Protein AF-A0A1I4DUJ6-F1 (afdb_monomer_lite)

Structure (mmCIF, N/CA/C/O backbone):
data_AF-A0A1I4DUJ6-F1
#
_entry.id   AF-A0A1I4DUJ6-F1
#
loop_
_atom_site.group_PDB
_atom_site.id
_atom_site.type_symbol
_atom_site.label_atom_id
_atom_site.label_alt_id
_atom_site.label_comp_id
_atom_site.label_asym_id
_atom_site.label_entity_id
_atom_site.label_seq_id
_atom_site.pdbx_PDB_ins_code
_atom_site.Cartn_x
_atom_site.Cartn_y
_atom_site.Cartn_z
_atom_site.occupancy
_atom_site.B_iso_or_equiv
_atom_site.auth_seq_id
_atom_site.auth_comp_id
_atom_site.auth_asym_id
_atom_site.auth_atom_id
_atom_site.pdbx_PDB_model_num
ATOM 1 N N . MET A 1 1 ? 20.751 -11.501 -33.348 1.00 43.59 1 MET A N 1
ATOM 2 C CA . MET A 1 1 ? 20.207 -11.364 -31.981 1.00 43.59 1 MET A CA 1
ATOM 3 C C . MET A 1 1 ? 19.336 -10.121 -32.000 1.00 43.59 1 MET A C 1
ATOM 5 O O . MET A 1 1 ? 19.887 -9.057 -32.241 1.00 43.59 1 MET A O 1
ATOM 9 N N . TYR A 1 2 ? 18.011 -10.239 -31.899 1.00 44.09 2 TYR A N 1
ATOM 10 C CA . TYR A 1 2 ? 17.110 -9.085 -32.004 1.00 44.09 2 TYR A CA 1
ATOM 11 C C . TYR A 1 2 ? 16.578 -8.750 -30.616 1.00 44.09 2 TYR A C 1
ATOM 13 O O . TYR A 1 2 ? 15.790 -9.511 -30.061 1.00 44.09 2 TYR A O 1
ATOM 21 N N . LEU A 1 3 ? 17.024 -7.629 -30.048 1.00 46.59 3 LEU A N 1
ATOM 22 C CA . LEU A 1 3 ? 16.269 -7.005 -28.973 1.00 46.59 3 LEU A CA 1
ATOM 23 C C . LEU A 1 3 ? 15.172 -6.185 -29.646 1.00 46.59 3 LEU A C 1
ATOM 25 O O . LEU A 1 3 ? 15.436 -5.121 -30.202 1.00 46.59 3 LEU A O 1
ATOM 29 N N . ASP A 1 4 ? 13.964 -6.728 -29.662 1.00 53.06 4 ASP A N 1
ATOM 30 C CA . ASP A 1 4 ? 12.821 -6.039 -30.237 1.00 53.06 4 ASP A CA 1
ATOM 31 C C . ASP A 1 4 ? 12.114 -5.228 -29.152 1.00 53.06 4 ASP A C 1
ATOM 33 O O . ASP A 1 4 ? 11.418 -5.788 -28.306 1.00 53.06 4 ASP A O 1
ATOM 37 N N . LEU A 1 5 ? 12.352 -3.914 -29.151 1.00 55.41 5 LEU A N 1
ATOM 38 C CA . LEU A 1 5 ? 11.644 -2.966 -28.292 1.00 55.41 5 LEU A CA 1
ATOM 39 C C . LEU A 1 5 ? 10.369 -2.511 -28.992 1.00 55.41 5 LEU A C 1
ATOM 41 O O . LEU A 1 5 ? 10.352 -1.457 -29.623 1.00 55.41 5 LEU A O 1
ATOM 45 N N . GLN A 1 6 ? 9.306 -3.302 -28.881 1.00 59.25 6 GLN A N 1
ATOM 46 C CA . GLN A 1 6 ? 8.008 -2.918 -29.428 1.00 59.25 6 GLN A CA 1
ATOM 47 C C . GLN A 1 6 ? 7.204 -2.144 -28.384 1.00 59.25 6 GLN A C 1
ATOM 49 O O . GLN A 1 6 ? 6.865 -2.723 -27.342 1.00 59.25 6 GLN A O 1
ATOM 54 N N . PRO A 1 7 ? 6.870 -0.864 -28.630 1.00 57.91 7 PRO A N 1
ATOM 55 C CA . PRO A 1 7 ? 5.758 -0.247 -27.937 1.00 57.91 7 PRO A CA 1
ATOM 56 C C . PRO A 1 7 ? 4.481 -0.951 -28.406 1.00 57.91 7 PRO A C 1
ATOM 58 O O . PRO A 1 7 ? 4.108 -0.873 -29.575 1.00 57.91 7 PRO A O 1
ATOM 61 N N . PHE A 1 8 ? 3.821 -1.662 -27.500 1.00 62.94 8 PHE A N 1
ATOM 62 C CA . PHE A 1 8 ? 2.489 -2.199 -27.735 1.00 62.94 8 PHE A CA 1
ATOM 63 C C . PHE A 1 8 ? 1.508 -1.466 -26.834 1.00 62.94 8 PHE A C 1
ATOM 65 O O . PHE A 1 8 ? 1.620 -1.487 -25.606 1.00 62.94 8 PHE A O 1
ATOM 72 N N . GLU A 1 9 ? 0.554 -0.796 -27.463 1.00 70.56 9 GLU A N 1
ATOM 73 C CA . GLU A 1 9 ? -0.517 -0.097 -26.779 1.00 70.56 9 GLU A CA 1
ATOM 74 C C . GLU A 1 9 ? -1.801 -0.913 -26.916 1.00 70.56 9 GLU A C 1
ATOM 76 O O . GLU A 1 9 ? -2.287 -1.147 -28.021 1.00 70.56 9 GLU A O 1
ATOM 81 N N . ASP A 1 10 ? -2.358 -1.338 -25.784 1.00 70.88 10 ASP A N 1
ATOM 82 C CA . ASP A 1 10 ? -3.711 -1.888 -25.732 1.00 70.88 10 ASP A CA 1
ATOM 83 C C . ASP A 1 10 ? -4.648 -0.936 -24.980 1.00 70.88 10 ASP A C 1
ATOM 85 O O . ASP A 1 10 ? -4.268 0.164 -24.570 1.00 70.88 10 ASP A O 1
ATOM 89 N N . GLN A 1 11 ? -5.911 -1.324 -24.812 1.00 70.56 11 GLN A N 1
ATOM 90 C CA . GLN A 1 11 ? -6.899 -0.495 -24.113 1.00 70.56 11 GLN A CA 1
ATOM 91 C C . GLN A 1 11 ? -6.562 -0.268 -22.626 1.00 70.56 11 GLN A C 1
ATOM 93 O O . GLN A 1 11 ? -7.109 0.643 -22.012 1.00 70.56 11 GLN A O 1
ATOM 98 N N . THR A 1 12 ? -5.659 -1.062 -22.046 1.00 78.88 12 THR A N 1
ATOM 99 C CA . THR A 1 12 ? -5.425 -1.161 -20.598 1.00 78.88 12 THR A CA 1
ATOM 100 C C . THR A 1 12 ? -4.032 -0.701 -20.155 1.00 78.88 12 THR A C 1
ATOM 102 O O . THR A 1 12 ? -3.875 -0.231 -19.026 1.00 78.88 12 THR A O 1
ATOM 105 N N . ALA A 1 13 ? -3.021 -0.780 -21.022 1.00 85.06 13 ALA A N 1
ATOM 106 C CA . ALA A 1 13 ? -1.638 -0.473 -20.680 1.00 85.06 13 ALA A CA 1
ATOM 107 C C . ALA A 1 13 ? -0.791 -0.054 -21.891 1.00 85.06 13 ALA A C 1
ATOM 109 O O . ALA A 1 13 ? -1.064 -0.420 -23.036 1.00 85.06 13 ALA A O 1
ATOM 110 N N . TYR A 1 14 ? 0.295 0.663 -21.604 1.00 84.88 14 TYR A N 1
ATOM 111 C CA . TYR A 1 14 ? 1.450 0.787 -22.489 1.00 84.88 14 TYR A CA 1
ATOM 112 C C . TYR A 1 14 ? 2.452 -0.309 -22.132 1.00 84.88 14 TYR A C 1
ATOM 114 O O . TYR A 1 14 ? 2.793 -0.478 -20.957 1.00 84.88 14 TYR A O 1
ATOM 122 N N . ARG A 1 15 ? 2.932 -1.055 -23.126 1.00 85.75 15 ARG A N 1
ATOM 123 C CA . ARG A 1 15 ? 3.910 -2.129 -22.932 1.00 85.75 15 ARG A CA 1
ATOM 124 C C . ARG A 1 15 ? 5.164 -1.851 -23.743 1.00 85.75 15 ARG A C 1
ATOM 126 O O . ARG A 1 15 ? 5.069 -1.536 -24.923 1.00 85.75 15 ARG A O 1
ATOM 133 N N . PHE A 1 16 ? 6.324 -2.025 -23.122 1.00 83.38 16 PHE A N 1
ATOM 134 C CA . PHE A 1 16 ? 7.624 -1.995 -23.787 1.00 83.38 16 PHE A CA 1
ATOM 135 C C . PHE A 1 16 ? 8.316 -3.324 -23.529 1.00 83.38 16 PHE A C 1
ATOM 137 O O . PHE A 1 16 ? 8.564 -3.671 -22.378 1.00 83.38 16 PHE A O 1
ATOM 144 N N . THR A 1 17 ? 8.607 -4.089 -24.574 1.00 82.06 17 THR A N 1
ATOM 145 C CA . THR A 1 17 ? 9.173 -5.438 -24.415 1.00 82.06 17 THR A CA 1
ATOM 146 C C . THR A 1 17 ? 10.669 -5.409 -24.661 1.00 82.06 17 THR A C 1
ATOM 148 O O . THR A 1 17 ? 11.085 -4.914 -25.690 1.00 82.06 17 THR A O 1
ATOM 151 N N . ALA A 1 18 ? 11.490 -5.937 -23.757 1.00 76.88 18 ALA A N 1
ATOM 152 C CA . ALA A 1 18 ? 12.888 -6.254 -24.053 1.00 76.88 18 ALA A CA 1
ATOM 153 C C . ALA A 1 18 ? 13.024 -7.764 -24.289 1.00 76.88 18 ALA A C 1
ATOM 155 O O . ALA A 1 18 ? 12.255 -8.545 -23.729 1.00 76.88 18 ALA A O 1
ATOM 156 N N . SER A 1 19 ? 14.005 -8.181 -25.090 1.00 78.56 19 SER A N 1
ATOM 157 C CA . SER A 1 19 ? 14.308 -9.597 -25.351 1.00 78.56 19 SER A CA 1
ATOM 158 C C . SER A 1 19 ? 15.770 -9.874 -25.054 1.00 78.56 19 SER A C 1
ATOM 160 O O . SER A 1 19 ? 16.635 -9.264 -25.674 1.00 78.56 19 SER A O 1
ATOM 162 N N . ARG A 1 20 ? 16.059 -10.785 -24.123 1.00 75.12 20 ARG A N 1
ATOM 163 C CA . ARG A 1 20 ? 17.427 -11.112 -23.731 1.00 75.12 20 ARG A CA 1
ATOM 164 C C . ARG A 1 20 ? 18.216 -11.550 -24.950 1.00 75.12 20 ARG A C 1
ATOM 166 O O . ARG A 1 20 ? 17.764 -12.445 -25.668 1.00 75.12 20 ARG A O 1
ATOM 173 N N . PRO A 1 21 ? 19.421 -10.997 -25.140 1.00 67.94 21 PRO A N 1
ATOM 174 C CA . PRO A 1 21 ? 20.272 -11.431 -26.221 1.00 67.94 21 PRO A CA 1
ATOM 175 C C . PRO A 1 21 ? 20.509 -12.950 -26.147 1.00 67.94 21 PRO A C 1
ATOM 177 O O . PRO A 1 21 ? 20.289 -13.662 -27.120 1.00 67.94 21 PRO A O 1
ATOM 180 N N . ARG A 1 22 ? 20.962 -13.459 -24.996 1.00 69.62 22 ARG A N 1
ATOM 181 C CA . ARG A 1 22 ? 21.578 -14.790 -24.887 1.00 69.62 22 ARG A CA 1
ATOM 182 C C . ARG A 1 22 ? 20.617 -15.967 -25.075 1.00 69.62 22 ARG A C 1
ATOM 184 O O . ARG A 1 22 ? 21.015 -16.979 -25.644 1.00 69.62 22 ARG A O 1
ATOM 191 N N . ASP A 1 23 ? 19.395 -15.856 -24.562 1.00 74.31 23 ASP A N 1
ATOM 192 C CA . ASP A 1 23 ? 18.411 -16.948 -24.510 1.00 74.31 23 ASP A CA 1
ATOM 193 C C . ASP A 1 23 ? 17.066 -16.594 -25.173 1.00 74.31 23 ASP A C 1
ATOM 195 O O . ASP A 1 23 ? 16.167 -17.432 -25.226 1.00 74.31 23 ASP A O 1
ATOM 199 N N . GLY A 1 24 ? 16.913 -15.368 -25.687 1.00 73.25 24 GLY A N 1
ATOM 200 C CA . GLY A 1 24 ? 15.677 -14.891 -26.309 1.00 73.25 24 GLY A CA 1
ATOM 201 C C . GLY A 1 24 ? 14.529 -14.642 -25.327 1.00 73.25 24 GLY A C 1
ATOM 202 O O . GLY A 1 24 ? 13.415 -14.352 -25.763 1.00 73.25 24 GLY A O 1
ATOM 203 N N . ARG A 1 25 ? 14.753 -14.743 -24.009 1.00 79.94 25 ARG A N 1
ATOM 204 C CA . ARG A 1 25 ? 13.702 -14.529 -23.009 1.00 79.94 25 ARG A CA 1
ATOM 205 C C . ARG A 1 25 ? 13.223 -13.083 -23.031 1.00 79.94 25 ARG A C 1
ATOM 207 O O . ARG A 1 25 ? 14.012 -12.158 -22.878 1.00 79.94 25 ARG A O 1
ATOM 214 N N . THR A 1 26 ? 11.916 -12.883 -23.125 1.00 79.94 26 THR A N 1
ATOM 215 C CA . THR A 1 26 ? 11.323 -11.545 -23.178 1.00 79.94 26 THR A CA 1
ATOM 216 C C . THR A 1 26 ? 10.791 -11.087 -21.824 1.00 79.94 26 THR A C 1
ATOM 218 O O . THR A 1 26 ? 10.248 -11.893 -21.066 1.00 79.94 26 THR A O 1
ATOM 221 N N . GLY A 1 27 ? 10.894 -9.791 -21.531 1.00 78.06 27 GLY A N 1
ATOM 222 C CA . GLY A 1 27 ? 10.320 -9.170 -20.336 1.00 78.06 27 GLY A CA 1
ATOM 223 C C . GLY A 1 27 ? 9.680 -7.821 -20.659 1.00 78.06 27 GLY A C 1
ATOM 224 O O . GLY A 1 27 ? 10.346 -6.979 -21.266 1.00 78.06 27 GLY A O 1
ATOM 225 N N . PRO A 1 28 ? 8.409 -7.600 -20.282 1.00 84.38 28 PRO A N 1
ATOM 226 C CA . PRO A 1 28 ? 7.743 -6.330 -20.516 1.00 84.38 28 PRO A CA 1
ATOM 227 C C . PRO A 1 28 ? 7.937 -5.359 -19.345 1.00 84.38 28 PRO A C 1
ATOM 229 O O . PRO A 1 28 ? 7.808 -5.745 -18.187 1.00 84.38 28 PRO A O 1
ATOM 232 N N . LEU A 1 29 ? 8.128 -4.079 -19.656 1.00 86.81 29 LEU A N 1
ATOM 233 C CA . LEU A 1 29 ? 7.716 -2.971 -18.801 1.00 86.81 29 LEU A CA 1
ATOM 234 C C . LEU A 1 29 ? 6.252 -2.662 -19.119 1.00 86.81 29 LEU A C 1
ATOM 236 O O . LEU A 1 29 ? 5.919 -2.366 -20.268 1.00 86.81 29 LEU A O 1
ATOM 240 N N . VAL A 1 30 ? 5.389 -2.721 -18.108 1.00 88.25 30 VAL A N 1
ATOM 241 C CA . VAL A 1 30 ? 3.951 -2.460 -18.238 1.00 88.25 30 VAL A CA 1
ATOM 242 C C . VAL A 1 30 ? 3.610 -1.195 -17.464 1.00 88.25 30 VAL A C 1
ATOM 244 O O . VAL A 1 30 ? 3.835 -1.128 -16.260 1.00 88.25 30 VAL A O 1
ATOM 247 N N . ILE A 1 31 ? 3.044 -0.201 -18.145 1.00 87.12 31 ILE A N 1
ATOM 248 C CA . ILE A 1 31 ? 2.555 1.046 -17.549 1.00 87.12 31 ILE A CA 1
ATOM 249 C C . ILE A 1 31 ? 1.038 1.080 -17.715 1.00 87.12 31 ILE A C 1
ATOM 251 O O . ILE A 1 31 ? 0.529 1.150 -18.832 1.00 87.12 31 ILE A O 1
ATOM 255 N N . LEU A 1 32 ? 0.308 1.004 -16.605 1.00 87.31 32 LEU A N 1
ATOM 256 C CA . LEU A 1 32 ? -1.152 0.896 -16.610 1.00 87.31 32 LEU A CA 1
ATOM 257 C C . LEU A 1 32 ? -1.808 2.248 -16.916 1.00 87.31 32 LEU A C 1
ATOM 259 O O . LEU A 1 32 ? -1.535 3.241 -16.242 1.00 87.31 32 LEU A O 1
ATOM 263 N N . LYS A 1 33 ? -2.718 2.272 -17.897 1.00 85.31 33 LYS A N 1
ATOM 264 C CA . LYS A 1 33 ? -3.444 3.489 -18.306 1.00 85.31 33 LYS A CA 1
ATOM 265 C C . LYS A 1 33 ? -4.394 3.999 -17.226 1.00 85.31 33 LYS A C 1
ATOM 267 O O . LYS A 1 33 ? -4.577 5.203 -17.086 1.00 85.31 33 LYS A O 1
ATOM 272 N N . SER A 1 34 ? -4.964 3.091 -16.433 1.00 83.81 34 SER A N 1
ATOM 273 C CA . SER A 1 34 ? -5.874 3.425 -15.328 1.00 83.81 34 SER A CA 1
ATOM 274 C C . SER A 1 34 ? -5.247 4.361 -14.293 1.00 83.81 34 SER A C 1
ATOM 276 O O . SER A 1 34 ? -5.962 5.129 -13.658 1.00 83.81 34 SER A O 1
ATOM 278 N N . LEU A 1 35 ? -3.921 4.335 -14.156 1.00 86.44 35 LEU A N 1
ATOM 279 C CA . LEU A 1 35 ? -3.186 5.143 -13.190 1.00 86.44 35 LEU A CA 1
ATOM 280 C C . LEU A 1 35 ? -2.757 6.514 -13.736 1.00 86.44 35 LEU A C 1
ATOM 282 O O . LEU A 1 35 ? -2.262 7.337 -12.969 1.00 86.44 35 LEU A O 1
ATOM 286 N N . GLU A 1 36 ? -2.939 6.804 -15.031 1.00 81.38 36 GLU A N 1
ATOM 287 C CA . GLU A 1 36 ? -2.557 8.111 -15.598 1.00 81.38 36 GLU A CA 1
ATOM 288 C C . GLU A 1 36 ? -3.395 9.266 -15.034 1.00 81.38 36 GLU A C 1
ATOM 290 O O . GLU A 1 36 ? -2.907 10.395 -14.962 1.00 81.38 36 GLU A O 1
ATOM 295 N N . ASN A 1 37 ? -4.619 8.969 -14.591 1.00 82.00 37 ASN A N 1
ATOM 296 C CA . ASN A 1 37 ? -5.522 9.928 -13.955 1.00 82.00 37 ASN A CA 1
ATOM 297 C C . ASN A 1 37 ? -5.297 10.057 -12.441 1.00 82.00 37 ASN A C 1
ATOM 299 O O . ASN A 1 37 ? -5.943 10.888 -11.808 1.00 82.00 37 ASN A O 1
ATOM 303 N N . SER A 1 38 ? -4.407 9.250 -11.854 1.00 87.69 38 SER A N 1
ATOM 304 C CA . SER A 1 38 ? -4.067 9.364 -10.437 1.00 87.69 38 SER A CA 1
ATOM 305 C C . SER A 1 38 ? -3.374 10.701 -10.185 1.00 87.69 38 SER A C 1
ATOM 307 O O . SER A 1 38 ? -2.371 11.017 -10.832 1.00 87.69 38 SER A O 1
ATOM 309 N N . GLU A 1 39 ? -3.871 11.479 -9.224 1.00 87.06 39 GLU A N 1
ATOM 310 C CA . GLU A 1 39 ? -3.252 12.754 -8.839 1.00 87.06 39 GLU A CA 1
ATOM 311 C C . GLU A 1 39 ? -1.829 12.550 -8.302 1.00 87.06 39 GLU A C 1
ATOM 313 O O . GLU A 1 39 ? -0.942 13.367 -8.551 1.00 87.06 39 GLU A O 1
ATOM 318 N N . VAL A 1 40 ? -1.602 11.427 -7.610 1.00 88.69 40 VAL A N 1
ATOM 319 C CA . VAL A 1 40 ? -0.316 11.084 -6.991 1.00 88.69 40 VAL A CA 1
ATOM 320 C C . VAL A 1 40 ? 0.631 10.460 -8.014 1.00 88.69 40 VAL A C 1
ATOM 322 O O . VAL A 1 40 ? 1.776 10.887 -8.147 1.00 88.69 40 VAL A O 1
ATOM 325 N N . PHE A 1 41 ? 0.176 9.446 -8.756 1.00 92.75 41 PHE A N 1
ATOM 326 C CA . PHE A 1 41 ? 1.069 8.629 -9.588 1.00 92.75 41 PHE A CA 1
ATOM 327 C C . PHE A 1 41 ? 1.104 9.040 -11.060 1.00 92.75 41 PHE A C 1
ATOM 329 O O . PHE A 1 41 ? 2.118 8.828 -11.731 1.00 92.75 41 PHE A O 1
ATOM 336 N N . GLY A 1 42 ? 0.041 9.662 -11.571 1.00 90.50 42 GLY A N 1
ATOM 337 C CA . GLY A 1 42 ? -0.122 9.996 -12.985 1.00 90.50 42 GLY A CA 1
ATOM 338 C C . GLY A 1 42 ? 1.019 10.833 -13.576 1.00 90.50 42 GLY A C 1
ATOM 339 O O . GLY A 1 42 ? 1.520 10.492 -14.652 1.00 90.50 42 GLY A O 1
ATOM 340 N N . PRO A 1 43 ? 1.503 11.904 -12.912 1.00 91.75 43 PRO A N 1
ATOM 341 C CA . PRO A 1 43 ? 2.648 12.676 -13.401 1.00 91.75 43 PRO A CA 1
ATOM 342 C C . PRO A 1 43 ? 3.935 11.844 -13.515 1.00 91.75 43 PRO A C 1
ATOM 344 O O . PRO A 1 43 ? 4.679 11.974 -14.489 1.00 91.75 43 PRO A O 1
ATOM 347 N N . HIS A 1 44 ? 4.189 10.959 -12.547 1.00 91.75 44 HIS A N 1
ATOM 348 C CA . HIS A 1 44 ? 5.381 10.111 -12.526 1.00 91.75 44 HIS A CA 1
ATOM 349 C C . HIS A 1 44 ? 5.316 9.000 -13.579 1.00 91.75 44 HIS A C 1
ATOM 351 O O . HIS A 1 44 ? 6.307 8.742 -14.263 1.00 91.75 44 HIS A O 1
ATOM 357 N N . LEU A 1 45 ? 4.144 8.390 -13.765 1.00 90.56 45 LEU A N 1
ATOM 358 C CA . LEU A 1 45 ? 3.919 7.353 -14.772 1.00 90.56 45 LEU A CA 1
ATOM 359 C C . LEU A 1 45 ? 4.014 7.898 -16.197 1.00 90.56 45 LEU A C 1
ATOM 361 O O . LEU A 1 45 ? 4.646 7.265 -17.043 1.00 90.56 45 LEU A O 1
ATOM 365 N N . ARG A 1 46 ? 3.470 9.094 -16.458 1.00 90.25 46 ARG A N 1
ATOM 366 C CA . ARG A 1 46 ? 3.634 9.770 -17.755 1.00 90.25 46 ARG A CA 1
ATOM 367 C C . ARG A 1 46 ? 5.100 10.042 -18.060 1.00 90.25 46 ARG A C 1
ATOM 369 O O . ARG A 1 46 ? 5.561 9.711 -19.149 1.00 90.25 46 ARG A O 1
ATOM 376 N N . LYS A 1 47 ? 5.850 10.546 -17.075 1.00 89.38 47 LYS A N 1
ATOM 377 C CA . LYS A 1 47 ? 7.292 10.766 -17.217 1.00 89.38 47 LYS A CA 1
ATOM 378 C C . LYS A 1 47 ? 8.037 9.461 -17.504 1.00 89.38 47 LYS A C 1
ATOM 380 O O . LYS A 1 47 ? 8.866 9.435 -18.403 1.00 89.38 47 LYS A O 1
ATOM 385 N N . LEU A 1 48 ? 7.716 8.371 -16.800 1.00 89.19 48 LEU A N 1
ATOM 386 C CA . LEU A 1 48 ? 8.302 7.052 -17.063 1.00 89.19 48 LEU A CA 1
ATOM 387 C C . LEU A 1 48 ? 8.001 6.573 -18.488 1.00 89.19 48 LEU A C 1
ATOM 389 O O . LEU A 1 48 ? 8.922 6.164 -19.194 1.00 89.19 48 LEU A O 1
ATOM 393 N N . ARG A 1 49 ? 6.745 6.686 -18.937 1.00 88.81 49 ARG A N 1
ATOM 394 C CA . ARG A 1 49 ? 6.333 6.342 -20.306 1.00 88.81 49 ARG A CA 1
ATOM 395 C C . ARG A 1 49 ? 7.109 7.145 -21.343 1.00 88.81 49 ARG A C 1
ATOM 397 O O . ARG A 1 49 ? 7.632 6.564 -22.285 1.00 88.81 49 ARG A O 1
ATOM 404 N N . GLU A 1 50 ? 7.189 8.461 -21.177 1.00 88.00 50 GLU A N 1
ATOM 405 C CA . GLU A 1 50 ? 7.892 9.356 -22.101 1.00 88.00 50 GLU A CA 1
ATOM 406 C C . GLU A 1 50 ? 9.395 9.081 -22.121 1.00 88.00 50 GLU A C 1
ATOM 408 O O . GLU A 1 50 ? 9.993 8.982 -23.189 1.00 88.00 50 GLU A O 1
ATOM 413 N N . THR A 1 51 ? 10.019 8.904 -20.955 1.00 87.12 51 THR A N 1
ATOM 414 C CA . THR A 1 51 ? 11.446 8.590 -20.858 1.00 87.12 51 THR A CA 1
ATOM 415 C C . THR A 1 51 ? 11.775 7.258 -21.524 1.00 87.12 51 THR A C 1
ATOM 417 O O . THR A 1 51 ? 12.742 7.179 -22.283 1.00 87.12 51 THR A O 1
ATOM 420 N N . VAL A 1 52 ? 10.969 6.219 -21.303 1.00 83.44 52 VAL A N 1
ATOM 421 C CA . VAL A 1 52 ? 11.182 4.924 -21.957 1.00 83.44 52 VAL A CA 1
ATOM 422 C C . VAL A 1 52 ? 10.897 5.029 -23.453 1.00 83.44 52 VAL A C 1
ATOM 424 O O . VAL A 1 52 ? 11.761 4.686 -24.250 1.00 83.44 52 VAL A O 1
ATOM 427 N N . GLY A 1 53 ? 9.756 5.590 -23.856 1.00 82.94 53 GLY A N 1
ATOM 428 C CA . GLY A 1 53 ? 9.395 5.750 -25.266 1.00 82.94 53 GLY A CA 1
ATOM 429 C C . GLY A 1 53 ? 10.434 6.530 -26.076 1.00 82.94 53 GLY A C 1
ATOM 430 O O . GLY A 1 53 ? 10.790 6.113 -27.174 1.00 82.94 53 GLY A O 1
ATOM 431 N N . ASN A 1 54 ? 10.994 7.603 -25.512 1.00 84.06 54 ASN A N 1
ATOM 432 C CA . ASN A 1 54 ? 12.028 8.404 -26.174 1.00 84.06 54 ASN A CA 1
ATOM 433 C C . ASN A 1 54 ? 13.406 7.731 -26.175 1.00 84.06 54 ASN A C 1
ATOM 435 O O . ASN A 1 54 ? 14.227 8.007 -27.049 1.00 84.06 54 ASN A O 1
ATOM 439 N N . SER A 1 55 ? 13.689 6.871 -25.194 1.00 78.62 55 SER A N 1
ATOM 440 C CA . SER A 1 55 ? 14.981 6.186 -25.095 1.00 78.62 55 SER A CA 1
ATOM 441 C C . SER A 1 55 ? 15.026 4.877 -25.880 1.00 78.62 55 SER A C 1
ATOM 443 O O . SER A 1 55 ? 16.109 4.480 -26.301 1.00 78.62 55 SER A O 1
ATOM 445 N N . VAL A 1 56 ? 13.876 4.257 -26.168 1.00 77.19 56 VAL A N 1
ATOM 446 C CA . VAL A 1 56 ? 13.767 3.021 -26.958 1.00 77.19 56 VAL A CA 1
ATOM 447 C C . VAL A 1 56 ? 14.513 3.099 -28.300 1.00 77.19 56 VAL A C 1
ATOM 449 O O . VAL A 1 56 ? 15.338 2.217 -28.531 1.00 77.19 56 VAL A O 1
ATOM 452 N N . PRO A 1 57 ? 14.346 4.129 -29.158 1.00 75.88 57 PRO A N 1
ATOM 453 C CA . PRO A 1 57 ? 15.077 4.206 -30.428 1.00 75.88 57 PRO A CA 1
ATOM 454 C C . PRO A 1 57 ? 16.598 4.306 -30.244 1.00 75.88 57 PRO A C 1
ATOM 456 O O . PRO A 1 57 ? 17.368 3.698 -30.985 1.00 75.88 57 PRO A O 1
ATOM 459 N N . VAL A 1 58 ? 17.043 5.046 -29.222 1.00 77.19 58 VAL A N 1
ATOM 460 C CA . VAL A 1 58 ? 18.470 5.207 -28.895 1.00 77.19 58 VAL A CA 1
ATOM 461 C C . VAL A 1 58 ? 19.057 3.899 -28.376 1.00 77.19 58 VAL A C 1
ATOM 463 O O . VAL A 1 58 ? 20.185 3.546 -28.723 1.00 77.19 58 VAL A O 1
ATOM 466 N N . MET A 1 59 ? 18.294 3.173 -27.555 1.00 75.31 59 MET A N 1
ATOM 467 C CA . MET A 1 59 ? 18.654 1.832 -27.119 1.00 75.31 59 MET A CA 1
ATOM 468 C C . MET A 1 59 ? 18.755 0.923 -28.344 1.00 75.31 59 MET A C 1
ATOM 470 O O . MET A 1 59 ? 19.841 0.423 -28.601 1.00 75.31 59 MET A O 1
ATOM 474 N N . GLN A 1 60 ? 17.697 0.781 -29.151 1.00 73.06 60 GLN A N 1
ATOM 475 C CA . GLN A 1 60 ? 17.678 -0.078 -30.348 1.00 73.06 60 GLN A CA 1
ATOM 476 C C . GLN A 1 60 ? 18.879 0.154 -31.285 1.00 73.06 60 GLN A C 1
ATOM 478 O O . GLN A 1 60 ? 19.472 -0.813 -31.759 1.00 73.06 60 GLN A O 1
ATOM 483 N N . ALA A 1 61 ? 19.280 1.410 -31.513 1.00 73.44 61 ALA A N 1
ATOM 484 C CA . ALA A 1 61 ? 20.448 1.730 -32.334 1.00 73.44 61 ALA A CA 1
ATOM 485 C C . ALA A 1 61 ? 21.762 1.221 -31.712 1.00 73.44 61 ALA A C 1
ATOM 487 O O . ALA A 1 61 ? 22.505 0.485 -32.351 1.00 73.44 61 ALA A O 1
ATOM 488 N N . LYS A 1 62 ? 22.025 1.534 -30.434 1.00 71.31 62 LYS A N 1
ATOM 489 C CA . LYS A 1 62 ? 23.242 1.073 -29.729 1.00 71.31 62 LYS A CA 1
ATOM 490 C C . LYS A 1 62 ? 23.339 -0.448 -29.637 1.00 71.31 62 LYS A C 1
ATOM 492 O O . LYS A 1 62 ? 24.425 -1.017 -29.560 1.00 71.31 62 LYS A O 1
ATOM 497 N N . ILE A 1 63 ? 22.184 -1.083 -29.594 1.00 67.69 63 ILE A N 1
ATOM 498 C CA . ILE A 1 63 ? 21.998 -2.519 -29.498 1.00 67.69 63 ILE A CA 1
ATOM 499 C C . ILE A 1 63 ? 22.402 -3.226 -30.784 1.00 67.69 63 ILE A C 1
ATOM 501 O O . ILE A 1 63 ? 23.109 -4.232 -30.716 1.00 67.69 63 ILE A O 1
ATOM 505 N N . ALA A 1 64 ? 21.962 -2.706 -31.932 1.00 67.81 64 ALA A N 1
ATOM 506 C CA . ALA A 1 64 ? 22.296 -3.264 -33.238 1.00 67.81 64 ALA A CA 1
ATOM 507 C C . ALA A 1 64 ? 23.820 -3.344 -33.454 1.00 67.81 64 ALA A C 1
ATOM 509 O O . ALA A 1 64 ? 24.298 -4.255 -34.127 1.00 67.81 64 ALA A O 1
ATOM 510 N N . ASP A 1 65 ? 24.564 -2.450 -32.799 1.00 65.94 65 ASP A N 1
ATOM 511 C CA . ASP A 1 65 ? 26.014 -2.315 -32.921 1.00 65.94 65 ASP A CA 1
ATOM 512 C C . ASP A 1 65 ? 26.818 -3.057 -31.826 1.00 65.94 65 ASP A C 1
ATOM 514 O O . ASP A 1 65 ? 28.049 -3.007 -31.828 1.00 65.94 65 ASP A O 1
ATOM 518 N N . SER A 1 66 ? 26.165 -3.736 -30.868 1.00 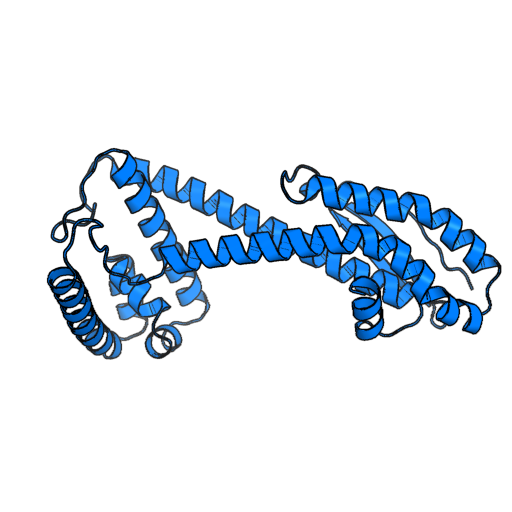65.94 66 SER A N 1
ATOM 519 C CA . SER A 1 66 ? 26.824 -4.290 -29.667 1.00 65.94 66 SER A CA 1
ATOM 520 C C . SER A 1 66 ? 26.920 -5.825 -29.647 1.00 65.94 66 SER A C 1
ATOM 522 O O . SER A 1 66 ? 25.932 -6.532 -29.853 1.00 65.94 66 SER A O 1
ATOM 524 N N . SER A 1 67 ? 28.102 -6.356 -29.294 1.00 73.31 67 SER A N 1
ATOM 525 C CA . SER A 1 67 ? 28.286 -7.774 -28.920 1.00 73.31 67 SER A CA 1
ATOM 526 C C . SER A 1 67 ? 27.651 -8.073 -27.551 1.00 73.31 67 SER A C 1
ATOM 528 O O . SER A 1 67 ? 27.460 -7.135 -26.772 1.00 73.31 67 SER A O 1
ATOM 530 N N . PRO A 1 68 ? 27.361 -9.343 -27.200 1.00 70.12 68 PRO A N 1
ATOM 531 C CA . PRO A 1 68 ? 26.805 -9.715 -25.891 1.00 70.12 68 PRO A CA 1
ATOM 532 C C . PRO A 1 68 ? 27.583 -9.149 -24.688 1.00 70.12 68 PRO A C 1
ATOM 534 O O . PRO A 1 68 ? 26.989 -8.712 -23.711 1.00 70.12 68 PRO A O 1
ATOM 537 N N . GLU A 1 69 ? 28.909 -9.066 -24.769 1.00 72.88 69 GLU A N 1
ATOM 538 C CA . GLU A 1 69 ? 29.753 -8.460 -23.732 1.00 72.88 69 GLU A CA 1
ATOM 539 C C . GLU A 1 69 ? 29.639 -6.925 -23.715 1.00 72.88 69 GLU A C 1
ATOM 541 O O . GLU A 1 69 ? 29.666 -6.293 -22.655 1.00 72.88 69 GLU A O 1
ATOM 546 N N . GLY A 1 70 ? 29.475 -6.308 -24.890 1.00 73.31 70 GLY A N 1
ATOM 547 C CA . GLY A 1 70 ? 29.187 -4.879 -25.024 1.00 73.31 70 GLY A CA 1
ATOM 548 C C . GLY A 1 70 ? 27.846 -4.489 -24.399 1.00 73.31 70 GLY A C 1
ATOM 549 O O . GLY A 1 70 ? 27.711 -3.400 -23.842 1.00 73.31 70 GLY A O 1
ATOM 550 N N . TRP A 1 71 ? 26.877 -5.400 -24.413 1.00 71.38 71 TRP A N 1
ATOM 551 C CA . TRP A 1 71 ? 25.567 -5.215 -23.797 1.00 71.38 71 TRP A CA 1
ATOM 552 C C . TRP A 1 71 ? 25.621 -5.124 -22.280 1.00 71.38 71 TRP A C 1
ATOM 554 O O . TRP A 1 71 ? 25.157 -4.133 -21.715 1.00 71.38 71 TRP A O 1
ATOM 564 N N . THR A 1 72 ? 26.245 -6.101 -21.625 1.00 72.69 72 THR A N 1
ATOM 565 C CA . THR A 1 72 ? 26.397 -6.093 -20.165 1.00 72.69 72 THR A CA 1
ATOM 566 C C . THR A 1 72 ? 27.164 -4.853 -19.700 1.00 72.69 72 THR A C 1
ATOM 568 O O . THR A 1 72 ? 26.796 -4.225 -18.709 1.00 72.69 72 THR A O 1
ATOM 571 N N . LYS A 1 73 ? 28.175 -4.414 -20.464 1.00 78.06 73 LYS A N 1
ATOM 572 C CA . LYS A 1 73 ? 28.924 -3.179 -20.180 1.00 78.06 73 LYS A CA 1
ATOM 573 C C . LYS A 1 73 ? 28.064 -1.909 -20.280 1.00 78.06 73 LYS A C 1
ATOM 575 O O . LYS A 1 73 ? 28.308 -0.952 -19.548 1.00 78.06 73 LYS A O 1
ATOM 580 N N . ASN A 1 74 ? 27.071 -1.889 -21.168 1.00 76.25 74 ASN A N 1
ATOM 581 C CA . ASN A 1 74 ? 26.183 -0.744 -21.384 1.00 76.25 74 ASN A CA 1
ATOM 582 C C . ASN A 1 74 ? 24.917 -0.770 -20.508 1.00 76.25 74 ASN A C 1
ATOM 584 O O . ASN A 1 74 ? 24.230 0.250 -20.411 1.00 76.25 74 ASN A O 1
ATOM 588 N N . ALA A 1 75 ? 24.624 -1.888 -19.834 1.00 76.50 75 ALA A N 1
ATOM 589 C CA . ALA A 1 75 ? 23.454 -2.052 -18.972 1.00 76.50 75 ALA A CA 1
ATOM 590 C C . ALA A 1 75 ? 23.283 -0.933 -17.921 1.00 76.50 75 ALA A C 1
ATOM 592 O O . ALA A 1 75 ? 22.169 -0.418 -17.809 1.00 76.50 75 ALA A O 1
ATOM 593 N N . PRO A 1 76 ? 24.337 -0.455 -17.221 1.00 82.44 76 PRO A N 1
ATOM 594 C CA . PRO A 1 76 ? 24.201 0.661 -16.280 1.00 82.44 76 PRO A CA 1
ATOM 595 C C . PRO A 1 76 ? 23.761 1.966 -16.951 1.00 82.44 76 PRO A C 1
ATOM 597 O O . PRO A 1 76 ? 22.919 2.687 -16.422 1.00 82.44 76 PRO A O 1
ATOM 600 N N . ALA A 1 77 ? 24.287 2.261 -18.144 1.00 81.25 77 ALA A N 1
ATOM 601 C CA . ALA A 1 77 ? 23.912 3.457 -18.892 1.00 81.25 77 ALA A CA 1
ATOM 602 C C . ALA A 1 77 ? 22.457 3.383 -19.378 1.00 81.25 77 ALA A C 1
ATOM 604 O O . ALA A 1 77 ? 21.760 4.395 -19.377 1.00 81.25 77 ALA A O 1
ATOM 605 N N . PHE A 1 78 ? 21.979 2.193 -19.755 1.00 77.94 78 PHE A N 1
ATOM 606 C CA . PHE A 1 78 ? 20.576 1.986 -20.108 1.00 77.94 78 PHE A CA 1
ATOM 607 C C . PHE A 1 78 ? 19.644 2.087 -18.897 1.00 77.94 78 PHE A C 1
ATOM 609 O O . PHE A 1 78 ? 18.621 2.769 -18.967 1.00 77.94 78 PHE A O 1
ATOM 616 N N . ALA A 1 79 ? 20.024 1.474 -17.773 1.00 84.19 79 ALA A N 1
ATOM 617 C CA . ALA A 1 79 ? 19.285 1.555 -16.520 1.00 84.19 79 ALA A CA 1
ATOM 618 C C . ALA A 1 79 ? 19.170 3.001 -16.018 1.00 84.19 79 ALA A C 1
ATOM 620 O O . ALA A 1 79 ? 18.103 3.389 -15.551 1.00 84.19 79 ALA A O 1
ATOM 621 N N . ALA A 1 80 ? 20.211 3.825 -16.191 1.00 83.81 80 ALA A N 1
ATOM 622 C CA . ALA A 1 80 ? 20.211 5.229 -15.781 1.00 83.81 80 ALA A CA 1
ATOM 623 C C . ALA A 1 80 ? 19.094 6.063 -16.439 1.00 83.81 80 ALA A C 1
ATOM 625 O O . ALA A 1 80 ? 18.512 6.926 -15.778 1.00 83.81 80 ALA A O 1
ATOM 626 N N . PHE A 1 81 ? 18.740 5.788 -17.703 1.00 81.12 81 PHE A N 1
ATOM 627 C CA . PHE A 1 81 ? 17.609 6.464 -18.356 1.00 81.12 81 PHE A CA 1
ATOM 628 C C . PHE A 1 81 ? 16.295 6.173 -17.631 1.00 81.12 81 PHE A C 1
ATOM 630 O O . PHE A 1 81 ? 15.489 7.073 -17.421 1.00 81.12 81 PHE A O 1
ATOM 637 N N . ILE A 1 82 ? 16.095 4.928 -17.207 1.00 85.56 82 ILE A N 1
ATOM 638 C CA . ILE A 1 82 ? 14.861 4.480 -16.556 1.00 85.56 82 ILE A CA 1
ATOM 639 C C . ILE A 1 82 ? 14.849 4.898 -15.081 1.00 85.56 82 ILE A C 1
ATOM 641 O O . ILE A 1 82 ? 13.819 5.348 -14.579 1.00 85.56 82 ILE A O 1
ATOM 645 N N . ALA A 1 83 ? 16.000 4.836 -14.405 1.00 87.12 83 ALA A N 1
ATOM 646 C CA . ALA A 1 83 ? 16.177 5.173 -12.993 1.00 87.12 83 ALA A CA 1
ATOM 647 C C . ALA A 1 83 ? 15.662 6.583 -12.656 1.00 87.12 83 ALA A C 1
ATOM 649 O O . ALA A 1 83 ? 14.959 6.769 -11.662 1.00 87.12 83 ALA A O 1
ATOM 650 N N . ALA A 1 84 ? 15.929 7.566 -13.525 1.00 84.75 84 ALA A N 1
ATOM 651 C CA . ALA A 1 84 ? 15.529 8.961 -13.325 1.00 84.75 84 ALA A CA 1
ATOM 652 C C . ALA A 1 84 ? 14.002 9.178 -13.254 1.00 84.75 84 ALA A C 1
ATOM 654 O O . ALA A 1 84 ? 13.540 10.127 -12.615 1.00 84.75 84 ALA A O 1
ATOM 655 N N . ALA A 1 85 ? 13.212 8.318 -13.906 1.00 85.81 85 ALA A N 1
ATOM 656 C CA . ALA A 1 85 ? 11.749 8.347 -13.842 1.00 85.81 85 ALA A CA 1
ATOM 657 C C . ALA A 1 85 ? 11.177 7.315 -12.851 1.00 85.81 85 ALA A C 1
ATOM 659 O O . ALA A 1 85 ? 10.135 7.558 -12.243 1.00 85.81 85 ALA A O 1
ATOM 660 N N . TYR A 1 86 ? 11.886 6.205 -12.640 1.00 90.19 86 TYR A N 1
ATOM 661 C CA . TYR A 1 86 ? 11.548 5.155 -11.681 1.00 90.19 86 TYR A CA 1
ATOM 662 C C . TYR A 1 86 ? 11.623 5.639 -10.224 1.00 90.19 86 TYR A C 1
ATOM 664 O O . TYR A 1 86 ? 10.701 5.386 -9.450 1.00 90.19 86 TYR A O 1
ATOM 672 N N . GLN A 1 87 ? 12.682 6.365 -9.845 1.00 91.31 87 GLN A N 1
ATOM 673 C CA . GLN A 1 87 ? 12.898 6.785 -8.453 1.00 91.31 87 GLN A CA 1
ATOM 674 C C . GLN A 1 87 ? 11.771 7.665 -7.888 1.00 91.31 87 GLN A C 1
ATOM 676 O O . GLN A 1 87 ? 11.251 7.337 -6.820 1.00 91.31 87 GLN A O 1
ATOM 681 N N . PRO A 1 88 ? 11.318 8.731 -8.578 1.00 91.69 88 PRO A N 1
ATOM 682 C CA . PRO A 1 88 ? 10.184 9.524 -8.106 1.00 91.69 88 PRO A CA 1
ATOM 683 C C . PRO A 1 88 ? 8.902 8.703 -7.928 1.00 91.69 88 PRO A C 1
ATOM 685 O O . PRO A 1 88 ? 8.213 8.872 -6.927 1.00 91.69 88 PRO A O 1
ATOM 688 N N . LEU A 1 89 ? 8.610 7.782 -8.855 1.00 92.75 89 LEU A N 1
ATOM 689 C CA . LEU A 1 89 ? 7.440 6.904 -8.764 1.00 92.75 89 LEU A CA 1
ATOM 690 C C . LEU A 1 89 ? 7.527 5.978 -7.543 1.00 92.75 89 LEU A C 1
ATOM 692 O O . LEU A 1 89 ? 6.559 5.835 -6.799 1.00 92.75 89 LEU A O 1
ATOM 696 N N . ARG A 1 90 ? 8.701 5.378 -7.314 1.00 93.31 90 ARG A N 1
ATOM 697 C CA . ARG A 1 90 ? 8.960 4.525 -6.151 1.00 93.31 90 ARG A CA 1
ATOM 698 C C . ARG A 1 90 ? 8.819 5.295 -4.840 1.00 93.31 90 ARG A C 1
ATOM 700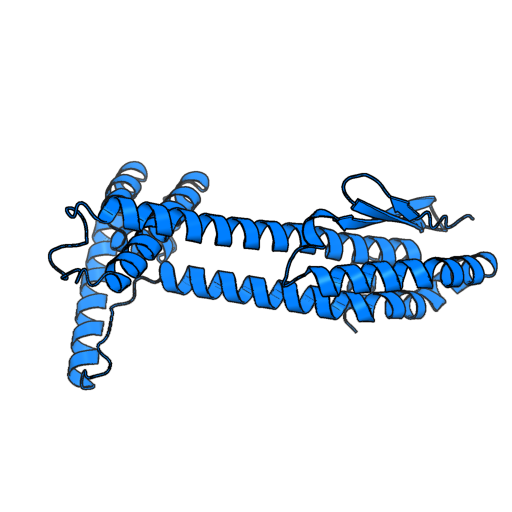 O O . ARG A 1 90 ? 8.188 4.790 -3.915 1.00 93.31 90 ARG A O 1
ATOM 707 N N . ASN A 1 91 ? 9.386 6.496 -4.759 1.00 93.69 91 ASN A N 1
ATOM 708 C CA . ASN A 1 91 ? 9.295 7.331 -3.563 1.00 93.69 91 ASN A CA 1
ATOM 709 C C . ASN A 1 91 ? 7.844 7.724 -3.278 1.00 93.69 91 ASN A C 1
ATOM 711 O O . ASN A 1 91 ? 7.384 7.515 -2.161 1.00 93.69 91 ASN A O 1
ATOM 715 N N . ALA A 1 92 ? 7.093 8.155 -4.297 1.00 92.38 92 ALA A N 1
ATOM 716 C CA . ALA A 1 92 ? 5.670 8.456 -4.159 1.00 92.38 92 ALA A CA 1
ATOM 717 C C . ALA A 1 92 ? 4.864 7.243 -3.660 1.00 92.38 92 ALA A C 1
ATOM 719 O O . ALA A 1 92 ? 4.017 7.385 -2.780 1.00 92.38 92 ALA A O 1
ATOM 720 N N . ALA A 1 93 ? 5.145 6.038 -4.172 1.00 92.31 93 ALA A N 1
ATOM 721 C CA . ALA A 1 93 ? 4.483 4.814 -3.716 1.00 92.31 93 ALA A CA 1
ATOM 722 C C . ALA A 1 93 ? 4.818 4.486 -2.253 1.00 92.31 93 ALA A C 1
ATOM 724 O O . ALA A 1 93 ? 3.921 4.166 -1.474 1.00 92.31 93 ALA A O 1
ATOM 725 N N . MET A 1 94 ? 6.090 4.611 -1.857 1.00 91.94 94 MET A N 1
ATOM 726 C CA . MET A 1 94 ? 6.501 4.386 -0.469 1.00 91.94 94 MET A CA 1
ATOM 727 C C . MET A 1 94 ? 5.907 5.419 0.489 1.00 91.94 94 MET A C 1
ATOM 729 O O . MET A 1 94 ? 5.444 5.045 1.566 1.00 91.94 94 MET A O 1
ATOM 733 N N . ASP A 1 95 ? 5.898 6.695 0.114 1.00 92.50 95 ASP A N 1
ATOM 734 C CA . ASP A 1 95 ? 5.342 7.765 0.941 1.00 92.50 95 ASP A CA 1
ATOM 735 C C . ASP A 1 95 ? 3.831 7.593 1.104 1.00 92.50 95 ASP A C 1
ATOM 737 O O . ASP A 1 95 ? 3.328 7.635 2.228 1.00 92.50 95 ASP A O 1
ATOM 741 N N . ARG A 1 96 ? 3.115 7.275 0.017 1.00 89.88 96 ARG A N 1
ATOM 742 C CA . ARG A 1 96 ? 1.677 6.990 0.073 1.00 89.88 96 ARG A CA 1
ATOM 743 C C . ARG A 1 96 ? 1.369 5.742 0.901 1.00 89.88 96 ARG A C 1
ATOM 745 O O . ARG A 1 96 ? 0.430 5.759 1.692 1.00 89.88 96 ARG A O 1
ATOM 752 N N . SER A 1 97 ? 2.171 4.681 0.781 1.00 89.75 97 SER A N 1
ATOM 753 C CA . SER A 1 97 ? 2.034 3.483 1.622 1.00 89.75 97 SER A CA 1
ATOM 754 C C . SER A 1 97 ? 2.224 3.815 3.100 1.00 89.75 97 SER A C 1
ATOM 756 O O . SER A 1 97 ? 1.405 3.417 3.925 1.00 89.75 97 SER A O 1
ATOM 758 N N . ARG A 1 98 ? 3.264 4.586 3.442 1.00 88.94 98 ARG A N 1
ATOM 759 C CA . ARG A 1 98 ? 3.526 5.023 4.821 1.00 88.94 98 ARG A CA 1
ATOM 760 C C . ARG A 1 98 ? 2.397 5.881 5.374 1.00 88.94 98 ARG A C 1
ATOM 762 O O . ARG A 1 98 ? 2.045 5.726 6.537 1.00 88.94 98 ARG A O 1
ATOM 769 N N . GLU A 1 99 ? 1.830 6.770 4.562 1.00 88.31 99 GLU A N 1
ATOM 770 C CA . GLU A 1 99 ? 0.684 7.593 4.947 1.00 88.31 99 GLU A CA 1
ATOM 771 C C . GLU A 1 99 ? -0.540 6.723 5.264 1.00 88.31 99 GLU A C 1
ATOM 773 O O . GLU A 1 99 ? -1.135 6.861 6.333 1.00 88.31 99 GLU A O 1
ATOM 778 N N . LEU A 1 100 ? -0.880 5.777 4.381 1.00 85.56 100 LEU A N 1
ATOM 779 C CA . LEU A 1 100 ? -1.998 4.856 4.599 1.00 85.56 100 LEU A CA 1
ATOM 780 C C . LEU A 1 100 ? -1.773 3.964 5.824 1.00 85.56 100 LEU A C 1
ATOM 782 O O . LEU A 1 100 ? -2.707 3.743 6.597 1.00 85.56 100 LEU A O 1
ATOM 786 N N . ASP A 1 101 ? -0.547 3.487 6.038 1.00 85.75 101 ASP A N 1
ATOM 787 C CA . ASP A 1 101 ? -0.193 2.707 7.222 1.00 85.75 101 ASP A CA 1
ATOM 788 C C . ASP A 1 101 ? -0.265 3.540 8.503 1.00 85.75 101 ASP A C 1
ATOM 790 O O . ASP A 1 101 ? -0.750 3.046 9.520 1.00 85.75 101 ASP A O 1
ATOM 794 N N . ALA A 1 102 ? 0.151 4.808 8.465 1.00 84.00 102 ALA A N 1
ATOM 795 C CA . ALA A 1 102 ? 0.040 5.718 9.599 1.00 84.00 102 ALA A CA 1
ATOM 796 C C . ALA A 1 102 ? -1.426 6.006 9.948 1.00 84.00 102 ALA A C 1
ATOM 798 O O . ALA A 1 102 ? -1.795 5.938 11.121 1.00 84.00 102 ALA A O 1
ATOM 799 N N . ILE A 1 103 ? -2.275 6.262 8.946 1.00 82.50 103 ILE A N 1
ATOM 800 C CA . ILE A 1 103 ? -3.717 6.457 9.145 1.00 82.50 103 ILE A CA 1
ATOM 801 C C . ILE A 1 103 ? -4.342 5.189 9.725 1.00 82.50 103 ILE A C 1
ATOM 803 O O . ILE A 1 103 ? -5.042 5.243 10.734 1.00 82.50 103 ILE A O 1
ATOM 807 N N . ARG A 1 104 ? -4.059 4.029 9.129 1.00 82.88 104 ARG A N 1
ATOM 808 C CA . ARG A 1 104 ? -4.534 2.736 9.629 1.00 82.88 104 ARG A CA 1
ATOM 809 C C . ARG A 1 104 ? -4.099 2.504 11.074 1.00 82.88 104 ARG A C 1
ATOM 811 O O . ARG A 1 104 ? -4.928 2.127 11.899 1.00 82.88 104 ARG A O 1
ATOM 818 N N . ALA A 1 105 ? -2.827 2.737 11.390 1.00 83.44 105 ALA A N 1
ATOM 819 C CA . ALA A 1 105 ? -2.293 2.567 12.735 1.00 83.44 105 ALA A CA 1
ATOM 820 C C . ALA A 1 105 ? -2.962 3.516 13.736 1.00 83.44 105 ALA A C 1
ATOM 822 O O . ALA A 1 105 ? -3.318 3.073 14.821 1.00 83.44 105 ALA A O 1
ATOM 823 N N . ASP A 1 106 ? -3.190 4.779 13.371 1.00 82.31 106 ASP A N 1
ATOM 824 C CA . ASP A 1 106 ? -3.925 5.750 14.192 1.00 82.31 106 ASP A CA 1
ATOM 825 C C . ASP A 1 106 ? -5.362 5.283 14.472 1.00 82.31 106 ASP A C 1
ATOM 827 O O . ASP A 1 106 ? -5.810 5.266 15.619 1.00 82.31 106 ASP A O 1
ATOM 831 N N . LYS A 1 107 ? -6.081 4.821 13.443 1.00 78.44 107 LYS A N 1
ATOM 832 C CA . LYS A 1 107 ? -7.476 4.372 13.581 1.00 78.44 107 LYS A CA 1
ATOM 833 C C . LYS A 1 107 ? -7.625 3.074 14.366 1.00 78.44 107 LYS A C 1
ATOM 835 O O . LYS A 1 107 ? -8.599 2.927 15.107 1.00 78.44 107 LYS A O 1
ATOM 840 N N . LEU A 1 108 ? -6.679 2.152 14.231 1.00 81.31 108 LEU A N 1
ATOM 841 C CA . LEU A 1 108 ? -6.680 0.880 14.955 1.00 81.31 108 LEU A CA 1
ATOM 842 C C . LEU A 1 108 ? -6.007 0.970 16.328 1.00 81.31 108 LEU A C 1
ATOM 844 O O . LEU A 1 108 ? -6.085 0.024 17.113 1.00 81.31 108 LEU A O 1
ATOM 848 N N . ALA A 1 109 ? -5.346 2.084 16.644 1.00 78.12 109 ALA A N 1
ATOM 849 C CA . ALA A 1 109 ? -4.703 2.256 17.932 1.00 78.12 109 ALA A CA 1
ATOM 850 C C . ALA A 1 109 ? -5.749 2.272 19.055 1.00 78.12 109 ALA A C 1
ATOM 852 O O . ALA A 1 109 ? -6.643 3.115 19.095 1.00 78.12 109 ALA A O 1
ATOM 853 N N . ASN A 1 110 ? -5.593 1.368 20.024 1.00 74.50 110 ASN A N 1
ATOM 854 C CA . ASN A 1 110 ? -6.337 1.406 21.282 1.00 74.50 110 ASN A CA 1
ATOM 855 C C . ASN A 1 110 ? -5.722 2.445 22.243 1.00 74.50 110 ASN A C 1
ATOM 857 O O . ASN A 1 110 ? -5.166 2.097 23.289 1.00 74.50 110 ASN A O 1
ATOM 861 N N . ARG A 1 111 ? -5.736 3.724 21.849 1.00 72.62 111 ARG A N 1
ATOM 862 C CA . ARG A 1 111 ? -5.157 4.826 22.631 1.00 72.62 111 ARG A CA 1
ATOM 863 C C . ARG A 1 111 ? -6.251 5.681 23.272 1.00 72.62 111 ARG A C 1
ATOM 865 O O . ARG A 1 111 ? -7.210 6.033 22.587 1.00 72.62 111 ARG A O 1
ATOM 872 N N . PRO A 1 112 ? -6.100 6.065 24.552 1.00 76.44 112 PRO A N 1
ATOM 873 C CA . PRO A 1 112 ? -7.050 6.955 25.195 1.00 76.44 112 PRO A CA 1
ATOM 874 C C . PRO A 1 112 ? -6.921 8.367 24.611 1.00 76.44 112 PRO A C 1
ATOM 876 O O . PRO A 1 112 ? -5.815 8.860 24.381 1.00 76.44 112 PRO A O 1
ATOM 879 N N . ALA A 1 113 ? -8.051 9.043 24.403 1.00 71.56 113 ALA A N 1
ATOM 880 C CA . ALA A 1 113 ? -8.054 10.458 24.053 1.00 71.56 113 ALA A CA 1
ATOM 881 C C . ALA A 1 113 ? -7.654 11.289 25.282 1.00 71.56 113 ALA A C 1
ATOM 883 O O . ALA A 1 113 ? -8.367 11.313 26.285 1.00 71.56 113 ALA A O 1
ATOM 884 N N . ILE A 1 114 ? -6.514 11.977 25.207 1.00 71.25 114 ILE A N 1
ATOM 885 C CA . ILE A 1 114 ? -6.018 12.829 26.292 1.00 71.25 114 ILE A CA 1
ATOM 886 C C . ILE A 1 114 ? -6.325 14.293 25.948 1.00 71.25 114 ILE A C 1
ATOM 888 O O . ILE A 1 114 ? -5.841 14.782 24.924 1.00 71.25 114 ILE A O 1
ATOM 892 N N . PRO A 1 115 ? -7.096 15.024 26.776 1.00 74.12 115 PRO A N 1
ATOM 893 C CA . PRO A 1 115 ? -7.344 16.444 26.551 1.00 74.12 115 PRO A CA 1
ATOM 894 C C . PRO A 1 115 ? -6.037 17.244 26.520 1.00 74.12 115 PRO A C 1
ATOM 896 O O . PRO A 1 115 ? -5.186 17.091 27.396 1.00 74.12 115 PRO A O 1
ATOM 899 N N . LEU A 1 116 ? -5.899 18.156 25.553 1.00 71.12 116 LEU A N 1
ATOM 900 C CA . LEU A 1 116 ? -4.719 19.028 25.449 1.00 71.12 116 LEU A CA 1
ATOM 901 C C . LEU A 1 116 ? -4.534 19.915 26.694 1.00 71.12 116 LEU A C 1
ATOM 903 O O . LEU A 1 116 ? -3.406 20.250 27.041 1.00 71.12 116 LEU A O 1
ATOM 907 N N . SER A 1 117 ? -5.632 20.246 27.381 1.00 79.94 117 SER A N 1
ATOM 908 C CA . SER A 1 117 ? -5.662 21.031 28.620 1.00 79.94 117 SER A CA 1
ATOM 909 C C . SER A 1 117 ? -5.398 20.222 29.896 1.00 79.94 117 SER A C 1
ATOM 911 O O . SER A 1 117 ? -5.356 20.806 30.978 1.00 79.94 117 SER A O 1
ATOM 913 N N . ALA A 1 118 ? -5.248 18.896 29.812 1.00 75.50 118 ALA A N 1
ATOM 914 C CA . ALA A 1 118 ? -4.976 18.076 30.988 1.00 75.50 118 ALA A CA 1
ATOM 915 C C . ALA A 1 118 ? -3.577 18.389 31.550 1.00 75.50 118 ALA A C 1
ATOM 917 O O . ALA A 1 118 ? -2.596 18.423 30.807 1.00 75.50 118 ALA A O 1
ATOM 918 N N . GLY A 1 119 ? -3.470 18.585 32.866 1.00 86.38 119 GLY A N 1
ATOM 919 C CA . GLY A 1 119 ? -2.174 18.640 33.551 1.00 86.38 119 GLY A CA 1
ATOM 920 C C . GLY A 1 119 ? -1.487 17.269 33.567 1.00 86.38 119 GLY A C 1
ATOM 921 O O . GLY A 1 119 ? -2.153 16.246 33.412 1.00 86.38 119 GLY A O 1
ATOM 922 N N . GLU A 1 120 ? -0.168 17.219 33.777 1.00 89.00 120 GLU A N 1
ATOM 923 C CA . GLU A 1 120 ? 0.617 15.968 33.719 1.00 89.00 120 GLU A CA 1
ATOM 924 C C . GLU A 1 120 ? 0.080 14.859 34.636 1.00 89.00 120 GLU A C 1
ATOM 926 O O . GLU A 1 120 ? -0.047 13.715 34.204 1.00 89.00 120 GLU A O 1
ATOM 931 N N . ALA A 1 121 ? -0.321 15.199 35.865 1.00 86.69 121 ALA A N 1
ATOM 932 C CA . ALA A 1 121 ? -0.896 14.239 36.807 1.00 86.69 121 ALA A CA 1
ATOM 933 C C . ALA A 1 121 ? -2.208 13.616 36.293 1.00 86.69 121 ALA A C 1
ATOM 935 O O . ALA A 1 121 ? -2.433 12.417 36.453 1.00 86.69 121 ALA A O 1
ATOM 936 N N . GLU A 1 122 ? -3.055 14.406 35.627 1.00 79.44 122 GLU A N 1
ATOM 937 C CA . GLU A 1 122 ? -4.305 13.905 35.052 1.00 79.44 122 GLU A CA 1
ATOM 938 C C . GLU A 1 122 ? -4.043 13.049 33.811 1.00 79.44 122 GLU A C 1
ATOM 940 O O . GLU A 1 122 ? -4.680 12.010 33.640 1.00 79.44 122 GLU A O 1
ATOM 945 N N . LYS A 1 123 ? -3.052 13.415 32.986 1.00 78.88 123 LYS A N 1
ATOM 946 C CA . LYS A 1 123 ? -2.609 12.569 31.867 1.00 78.88 123 LYS A CA 1
ATOM 947 C C . LYS A 1 123 ? -2.159 11.198 32.367 1.00 78.88 123 LYS A C 1
ATOM 949 O O . LYS A 1 123 ? -2.625 10.188 31.849 1.00 78.88 123 LYS A O 1
ATOM 954 N N . LEU A 1 124 ? -1.310 11.159 33.398 1.00 82.19 124 LEU A N 1
ATOM 955 C CA . LEU A 1 124 ? -0.836 9.911 34.003 1.00 82.19 124 LEU A CA 1
ATOM 956 C C . LEU A 1 124 ? -1.991 9.082 34.572 1.00 82.19 124 LEU A C 1
ATOM 958 O O . LEU A 1 124 ? -2.035 7.873 34.357 1.00 82.19 124 LEU A O 1
ATOM 962 N N . ARG A 1 125 ? -2.961 9.722 35.236 1.00 82.19 125 ARG A N 1
ATOM 963 C CA . ARG A 1 125 ? -4.145 9.038 35.771 1.00 82.19 125 ARG A CA 1
ATOM 964 C C . ARG A 1 125 ? -4.993 8.402 34.667 1.00 82.19 125 ARG A C 1
ATOM 966 O O . ARG A 1 125 ? -5.394 7.248 34.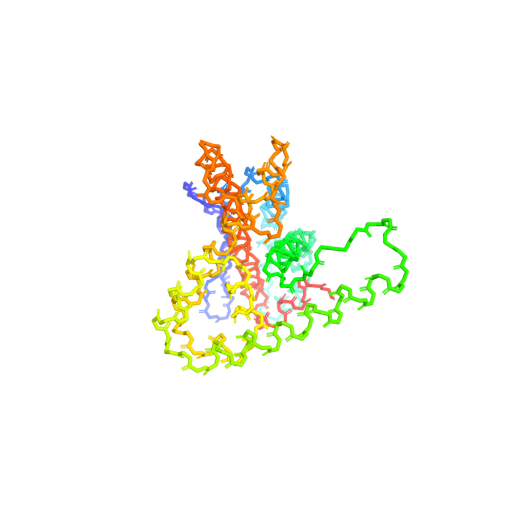806 1.00 82.19 125 ARG A O 1
ATOM 973 N N . ILE A 1 126 ? -5.242 9.129 33.575 1.00 75.50 126 ILE A N 1
ATOM 974 C CA . ILE A 1 126 ? -5.997 8.630 32.415 1.00 75.50 126 ILE A CA 1
ATOM 975 C C . ILE A 1 126 ? -5.267 7.450 31.768 1.00 75.50 126 ILE A C 1
ATOM 977 O O . ILE A 1 126 ? -5.890 6.420 31.509 1.00 75.50 126 ILE A O 1
ATOM 981 N N . VAL A 1 127 ? -3.956 7.583 31.539 1.00 82.00 127 VAL A N 1
ATOM 982 C CA . VAL A 1 127 ? -3.131 6.535 30.919 1.00 82.00 127 VAL A CA 1
ATOM 983 C C . VAL A 1 127 ? -3.105 5.283 31.788 1.00 82.00 127 VAL A C 1
ATOM 985 O O . VAL A 1 127 ? -3.452 4.211 31.305 1.00 82.00 127 VAL A O 1
ATOM 988 N N . PHE A 1 128 ? -2.799 5.410 33.078 1.00 82.06 128 PHE A N 1
ATOM 989 C CA . PHE A 1 128 ? -2.731 4.262 33.979 1.00 82.06 128 PHE A CA 1
ATOM 990 C C . PHE A 1 128 ? -4.085 3.548 34.111 1.00 82.06 128 PHE A C 1
ATOM 992 O O . PHE A 1 128 ? -4.166 2.325 34.010 1.00 82.06 128 PHE A O 1
ATOM 999 N N . ALA A 1 129 ? -5.184 4.297 34.267 1.00 78.44 129 ALA A N 1
ATOM 1000 C CA . ALA A 1 129 ? -6.522 3.707 34.313 1.00 78.44 129 ALA A CA 1
ATOM 1001 C C . ALA A 1 129 ? -6.891 2.990 32.999 1.00 78.44 129 ALA A C 1
ATOM 1003 O O . ALA A 1 129 ? -7.563 1.956 33.017 1.00 78.44 129 ALA A O 1
ATOM 1004 N N . HIS A 1 130 ? -6.458 3.525 31.853 1.00 82.31 130 HIS A N 1
ATOM 1005 C CA . HIS A 1 130 ? -6.621 2.879 30.549 1.00 82.31 130 HIS A CA 1
ATOM 1006 C C . HIS A 1 130 ? -5.807 1.590 30.434 1.00 82.31 130 HIS A C 1
ATOM 1008 O O . HIS A 1 130 ? -6.341 0.578 29.983 1.00 82.31 130 HIS A O 1
ATOM 1014 N N . GLU A 1 131 ? -4.550 1.593 30.875 1.00 83.00 131 GLU A N 1
ATOM 1015 C CA . GLU A 1 131 ? -3.680 0.413 30.860 1.00 83.00 131 GLU A CA 1
ATOM 1016 C C . GLU A 1 131 ? -4.246 -0.717 31.721 1.00 83.00 131 GLU A C 1
ATOM 1018 O O . GLU A 1 131 ? -4.349 -1.850 31.250 1.00 83.00 131 GLU A O 1
ATOM 1023 N N . VAL A 1 132 ? -4.706 -0.410 32.939 1.00 79.56 132 VAL A N 1
ATOM 1024 C CA . VAL A 1 132 ? -5.328 -1.398 33.836 1.00 79.56 132 VAL A CA 1
ATOM 1025 C C . VAL A 1 132 ? -6.569 -2.020 33.194 1.00 79.56 132 VAL A C 1
ATOM 1027 O O . VAL A 1 132 ? -6.698 -3.245 33.157 1.00 79.56 132 VAL A O 1
ATOM 1030 N N . ARG A 1 133 ? -7.467 -1.201 32.631 1.00 79.62 133 ARG A N 1
ATOM 1031 C CA . ARG A 1 133 ? -8.663 -1.707 31.937 1.00 79.62 133 ARG A CA 1
ATOM 1032 C C . ARG A 1 133 ? -8.313 -2.500 30.685 1.00 79.62 133 ARG A C 1
ATOM 1034 O O . ARG A 1 133 ? -8.943 -3.521 30.418 1.00 79.62 133 ARG A O 1
ATOM 1041 N N . THR A 1 134 ? -7.301 -2.070 29.936 1.00 83.62 134 THR A N 1
ATOM 1042 C CA . THR A 1 134 ? -6.828 -2.786 28.747 1.00 83.62 134 THR A CA 1
ATOM 1043 C C . THR A 1 134 ? -6.283 -4.156 29.137 1.00 83.62 134 THR A C 1
ATOM 1045 O O . THR A 1 134 ? -6.651 -5.145 28.512 1.00 83.62 134 THR A O 1
ATOM 1048 N N . ALA A 1 135 ? -5.491 -4.253 30.207 1.00 83.00 135 ALA A N 1
ATOM 1049 C CA . ALA A 1 135 ? -4.979 -5.525 30.712 1.00 83.00 135 ALA A CA 1
ATOM 1050 C C . ALA A 1 135 ? -6.112 -6.469 31.148 1.00 83.00 135 ALA A C 1
ATOM 1052 O O . ALA A 1 135 ? -6.128 -7.635 30.751 1.00 83.00 135 ALA A O 1
ATOM 1053 N N . GLN A 1 136 ? -7.103 -5.957 31.885 1.00 84.94 136 GLN A N 1
ATOM 1054 C CA . GLN A 1 136 ? -8.297 -6.723 32.265 1.00 84.94 136 GLN A CA 1
ATOM 1055 C C . GLN A 1 136 ? -9.093 -7.191 31.038 1.00 84.94 136 GLN A C 1
ATOM 1057 O O . GLN A 1 136 ? -9.511 -8.346 30.966 1.00 84.94 136 GLN A O 1
ATOM 1062 N N . THR A 1 137 ? -9.255 -6.319 30.041 1.00 86.00 137 THR A N 1
ATOM 1063 C CA . THR A 1 137 ? -9.951 -6.634 28.786 1.00 86.00 137 THR A CA 1
ATOM 1064 C C . THR A 1 137 ? -9.204 -7.707 28.000 1.00 86.00 137 THR A C 1
ATOM 1066 O O . THR A 1 137 ? -9.817 -8.670 27.550 1.00 86.00 137 THR A O 1
ATOM 1069 N N . VAL A 1 138 ? -7.877 -7.604 27.882 1.00 87.25 138 VAL A N 1
ATOM 1070 C CA . VAL A 1 138 ? -7.038 -8.626 27.238 1.00 87.25 138 VAL A CA 1
ATOM 1071 C C . VAL A 1 138 ? -7.156 -9.961 27.966 1.00 87.25 138 VAL A C 1
ATOM 1073 O O . VAL A 1 138 ? -7.289 -10.993 27.309 1.00 87.25 138 VAL A O 1
ATOM 1076 N N . GLN A 1 139 ? -7.145 -9.965 29.300 1.00 86.94 139 GLN A N 1
ATOM 1077 C CA . GLN A 1 139 ? -7.302 -11.182 30.095 1.00 86.94 139 GLN A CA 1
ATOM 1078 C C . GLN A 1 139 ? -8.668 -11.837 29.856 1.00 86.94 139 GLN A C 1
ATOM 1080 O O . GLN A 1 139 ? -8.736 -13.047 29.640 1.00 86.94 139 GLN A O 1
ATOM 1085 N N . TRP A 1 140 ? -9.741 -11.045 29.831 1.00 89.06 140 TRP A N 1
ATOM 1086 C CA . TRP A 1 140 ? -11.087 -11.529 29.527 1.00 89.06 140 TRP A CA 1
ATOM 1087 C C . TRP A 1 140 ? -11.195 -12.082 28.098 1.00 89.06 140 TRP A C 1
ATOM 1089 O O . TRP A 1 140 ? -11.589 -13.234 27.917 1.00 89.06 140 TRP A O 1
ATOM 1099 N N . LEU A 1 141 ? -10.758 -11.319 27.088 1.00 88.06 141 LEU A N 1
ATOM 1100 C CA . LEU A 1 141 ? -10.744 -11.742 25.681 1.00 88.06 141 LEU A CA 1
ATOM 1101 C C . LEU A 1 141 ? -9.888 -13.000 25.472 1.00 88.06 141 LEU A C 1
ATOM 1103 O O . LEU A 1 141 ? -10.213 -13.863 24.660 1.00 88.06 141 LEU A O 1
ATOM 1107 N N . SER A 1 142 ? -8.810 -13.158 26.241 1.00 87.88 142 SER A N 1
ATOM 1108 C CA . SER A 1 142 ? -7.961 -14.350 26.183 1.00 87.88 142 SER A CA 1
ATOM 1109 C C . SER A 1 142 ? -8.687 -15.631 26.612 1.00 87.88 142 SER A C 1
ATOM 1111 O O . SER A 1 142 ? -8.243 -16.714 26.233 1.00 87.88 142 SER A O 1
ATOM 1113 N N . GLY A 1 143 ? -9.796 -15.537 27.346 1.00 85.75 143 GLY A N 1
ATOM 1114 C CA . GLY A 1 143 ? -10.643 -16.680 27.693 1.00 85.75 143 GLY A CA 1
ATOM 1115 C C . GLY A 1 143 ? -11.661 -17.077 26.617 1.00 85.75 143 GLY A C 1
ATOM 1116 O O . GLY A 1 143 ? -12.248 -18.150 26.725 1.00 85.75 143 GLY A O 1
ATOM 1117 N N . LEU A 1 144 ? -11.873 -16.246 25.590 1.00 86.38 144 LEU A N 1
ATOM 1118 C CA . LEU A 1 144 ? -12.926 -16.442 24.588 1.00 86.38 144 LEU A CA 1
ATOM 1119 C C . LEU A 1 144 ? -12.490 -17.324 23.411 1.00 86.38 144 LEU A C 1
ATOM 1121 O O . LEU A 1 144 ? -11.313 -17.368 23.027 1.00 86.38 144 LEU A O 1
ATOM 1125 N N . LYS A 1 145 ? -13.472 -17.996 22.797 1.00 87.62 145 LYS A N 1
ATOM 1126 C CA . LYS A 1 145 ? -13.314 -18.711 21.520 1.00 87.62 145 LYS A CA 1
ATOM 1127 C C . LYS A 1 145 ? -13.248 -17.727 20.338 1.00 87.62 145 LYS A C 1
ATOM 1129 O O . LYS A 1 145 ? -13.760 -16.614 20.449 1.00 87.62 145 LYS A O 1
ATOM 1134 N N . PRO A 1 146 ? -12.712 -18.125 19.167 1.00 83.81 146 PRO A N 1
ATOM 1135 C CA . PRO A 1 146 ? -12.615 -17.237 18.001 1.00 83.81 146 PRO A CA 1
ATOM 1136 C C . PRO A 1 146 ? -13.947 -16.602 17.564 1.00 83.81 146 PRO A C 1
ATOM 1138 O O . PRO A 1 146 ? -13.992 -15.410 17.276 1.00 83.81 146 PRO A O 1
ATOM 1141 N N . SER A 1 147 ? -15.052 -17.355 17.570 1.00 81.69 147 SER A N 1
ATOM 1142 C CA . SER A 1 147 ? -16.384 -16.824 17.237 1.00 81.69 147 SER A CA 1
ATOM 1143 C C . SER A 1 147 ? -16.894 -15.793 18.254 1.00 81.69 147 SER A C 1
ATOM 1145 O O . SER A 1 147 ? -17.551 -14.826 17.878 1.00 81.69 147 SER A O 1
ATOM 1147 N N . GLU A 1 148 ? -16.570 -15.975 19.536 1.00 83.62 148 GLU A N 1
ATOM 1148 C CA . GLU A 1 148 ? -16.948 -15.072 20.631 1.00 83.62 148 GLU A CA 1
ATOM 1149 C C . GLU A 1 148 ? -16.098 -13.797 20.632 1.00 83.62 148 GLU A C 1
ATOM 1151 O O . GLU A 1 148 ? -16.619 -12.718 20.904 1.00 83.62 148 GLU A O 1
ATOM 1156 N N . LEU A 1 149 ? -14.815 -13.897 20.262 1.00 82.81 149 LEU A N 1
ATOM 1157 C CA . LEU A 1 149 ? -13.941 -12.742 20.034 1.00 82.81 149 LEU A CA 1
ATOM 1158 C C . LEU A 1 149 ? -14.512 -11.819 18.957 1.00 82.81 149 LEU A C 1
ATOM 1160 O O . LEU A 1 149 ? -14.557 -10.605 19.141 1.00 82.81 149 LEU A O 1
ATOM 1164 N N . ILE A 1 150 ? -14.986 -12.397 17.853 1.00 80.00 150 ILE A N 1
ATOM 1165 C CA . ILE A 1 150 ? -15.589 -11.633 16.757 1.00 80.00 150 ILE A CA 1
ATOM 1166 C C . ILE A 1 150 ? -16.892 -10.996 17.217 1.00 80.00 150 ILE A C 1
ATOM 1168 O O . ILE A 1 150 ? -17.071 -9.801 17.022 1.00 80.00 150 ILE A O 1
ATOM 1172 N N . ALA A 1 151 ? -17.765 -11.748 17.892 1.00 79.06 151 ALA A N 1
ATOM 1173 C CA . ALA A 1 151 ? -19.009 -11.201 18.426 1.00 79.06 151 ALA A CA 1
ATOM 1174 C C . ALA A 1 151 ? -18.765 -10.034 19.402 1.00 79.06 151 ALA A C 1
ATOM 1176 O O . ALA A 1 151 ? -19.465 -9.022 19.342 1.00 79.06 151 ALA A O 1
ATOM 1177 N N . ALA A 1 152 ? -17.747 -10.142 20.265 1.00 79.06 152 ALA A N 1
ATOM 1178 C CA . ALA A 1 152 ? -17.342 -9.058 21.157 1.00 79.06 152 ALA A CA 1
ATOM 1179 C C . ALA A 1 152 ? -16.884 -7.821 20.368 1.00 79.06 152 ALA A C 1
ATOM 1181 O O . ALA A 1 152 ? -17.260 -6.693 20.693 1.00 79.06 152 ALA A O 1
ATOM 1182 N N . ALA A 1 153 ? -16.117 -8.030 19.301 1.00 80.50 153 ALA A N 1
ATOM 1183 C CA . ALA A 1 153 ? -15.555 -6.961 18.493 1.00 80.50 153 ALA A CA 1
ATOM 1184 C C . ALA A 1 153 ? -16.574 -6.281 17.560 1.00 80.50 153 ALA A C 1
ATOM 1186 O O . ALA A 1 153 ? -16.559 -5.060 17.429 1.00 80.50 153 ALA A O 1
ATOM 1187 N N . SER A 1 154 ? -17.529 -7.031 16.996 1.00 70.88 154 SER A N 1
ATOM 1188 C CA . SER A 1 154 ? -18.630 -6.495 16.178 1.00 70.88 154 SER A CA 1
ATOM 1189 C C . SER A 1 154 ? -19.532 -5.528 16.954 1.00 70.88 154 SER A C 1
ATOM 1191 O O . SER A 1 154 ? -20.246 -4.725 16.357 1.00 70.88 154 SER A O 1
ATOM 1193 N N . GLY A 1 155 ? -19.508 -5.592 18.290 1.00 63.12 155 GLY A N 1
ATOM 1194 C CA . GLY A 1 155 ? -20.232 -4.671 19.156 1.00 63.12 155 GLY A CA 1
ATOM 1195 C C . GLY A 1 155 ? -19.441 -3.421 19.546 1.00 63.12 155 GLY A C 1
ATOM 1196 O O . GLY A 1 155 ? -20.057 -2.388 19.807 1.00 63.12 155 GLY A O 1
ATOM 1197 N N . ASN A 1 156 ? -18.110 -3.474 19.631 1.00 73.56 156 ASN A N 1
ATOM 1198 C CA . ASN A 1 156 ? -17.303 -2.398 20.212 1.00 73.56 156 ASN A CA 1
ATOM 1199 C C . ASN A 1 156 ? -15.963 -2.229 19.481 1.00 73.56 156 ASN A C 1
ATOM 1201 O O . ASN A 1 156 ? -15.105 -3.114 19.541 1.00 73.56 156 ASN A O 1
ATOM 1205 N N . ARG A 1 157 ? -15.759 -1.045 18.882 1.00 79.44 157 ARG A N 1
ATOM 1206 C CA . ARG A 1 157 ? -14.502 -0.657 18.227 1.00 79.44 157 ARG A CA 1
ATOM 1207 C C . ARG A 1 157 ? -13.301 -0.858 19.149 1.00 79.44 157 ARG A C 1
ATOM 1209 O O . ARG A 1 157 ? -12.287 -1.368 18.693 1.00 79.44 157 ARG A O 1
ATOM 1216 N N . GLU A 1 158 ? -13.406 -0.503 20.430 1.00 78.75 158 GLU A N 1
ATOM 1217 C CA . GLU A 1 158 ? -12.295 -0.636 21.380 1.00 78.75 158 GLU A CA 1
ATOM 1218 C C . GLU A 1 158 ? -11.852 -2.095 21.528 1.00 78.75 158 GLU A C 1
ATOM 1220 O O . GLU A 1 158 ? -10.656 -2.377 21.546 1.00 78.75 158 GLU A O 1
ATOM 1225 N N . PHE A 1 159 ? -12.794 -3.043 21.548 1.00 84.06 159 PHE A N 1
ATOM 1226 C CA . PHE A 1 159 ? -12.463 -4.469 21.599 1.00 84.06 159 PHE A CA 1
ATOM 1227 C C . PHE A 1 159 ? -11.826 -4.940 20.292 1.00 84.06 159 PHE A C 1
ATOM 1229 O O . PHE A 1 159 ? -10.828 -5.656 20.342 1.00 84.06 159 PHE A O 1
ATOM 1236 N N . GLY A 1 160 ? -12.328 -4.483 19.140 1.00 85.81 160 GLY A N 1
ATOM 1237 C CA . GLY A 1 160 ? -11.681 -4.717 17.845 1.00 85.81 160 GLY A CA 1
ATOM 1238 C C . GLY A 1 160 ? -10.235 -4.213 17.821 1.00 85.81 160 GLY A C 1
ATOM 1239 O O . GLY A 1 160 ? -9.316 -4.980 17.532 1.00 85.81 160 GLY A O 1
ATOM 1240 N N . SER A 1 161 ? -10.004 -2.968 18.239 1.00 86.44 161 SER A N 1
ATOM 1241 C CA . SER A 1 161 ? -8.671 -2.366 18.349 1.00 86.44 161 SER A CA 1
ATOM 1242 C C . SER A 1 161 ? -7.759 -3.120 19.327 1.00 86.44 161 SER A C 1
ATOM 1244 O O . SER A 1 161 ? -6.590 -3.350 19.018 1.00 86.44 161 SER A O 1
ATOM 1246 N N . VAL A 1 162 ? -8.262 -3.554 20.491 1.00 87.56 162 VAL A N 1
ATOM 1247 C CA . VAL A 1 162 ? -7.500 -4.370 21.461 1.00 87.56 162 VAL A CA 1
ATOM 1248 C C . VAL A 1 162 ? -7.100 -5.718 20.861 1.00 87.56 162 VAL A C 1
ATOM 1250 O O . VAL A 1 162 ? -5.951 -6.133 21.004 1.00 87.56 162 VAL A O 1
ATOM 1253 N N . ILE A 1 163 ? -8.016 -6.395 20.163 1.00 88.94 163 ILE A N 1
ATOM 1254 C CA . ILE A 1 163 ? -7.742 -7.694 19.534 1.00 88.94 163 ILE A CA 1
ATOM 1255 C C . ILE A 1 163 ? -6.702 -7.542 18.419 1.00 88.94 163 ILE A C 1
ATOM 1257 O O . ILE A 1 163 ? -5.756 -8.323 18.356 1.00 88.94 163 ILE A O 1
ATOM 1261 N N . LEU A 1 164 ? -6.845 -6.526 17.564 1.00 88.12 164 LEU A N 1
ATOM 1262 C CA . LEU A 1 164 ? -5.959 -6.297 16.418 1.00 88.12 164 LEU A CA 1
ATOM 1263 C C . LEU A 1 164 ? -4.559 -5.807 16.816 1.00 88.12 164 LEU A C 1
ATOM 1265 O O . LEU A 1 164 ? -3.602 -6.098 16.093 1.00 88.12 164 LEU A O 1
ATOM 1269 N N . SER A 1 165 ? -4.437 -5.082 17.936 1.00 86.62 165 SER A N 1
ATOM 1270 C CA . SER A 1 165 ? -3.161 -4.567 18.465 1.00 86.62 165 SER A CA 1
ATOM 1271 C C . SER A 1 165 ? -2.424 -5.546 19.385 1.00 86.62 165 SER A C 1
ATOM 1273 O O . SER A 1 165 ? -1.226 -5.375 19.605 1.00 86.62 165 SER A O 1
ATOM 1275 N N . ASN A 1 166 ? -3.091 -6.587 19.896 1.00 88.25 166 ASN A N 1
ATOM 1276 C CA . ASN A 1 166 ? -2.468 -7.628 20.708 1.00 88.25 166 ASN A CA 1
ATOM 1277 C C . ASN A 1 166 ? -2.119 -8.864 19.847 1.00 88.25 166 ASN A C 1
ATOM 1279 O O . ASN A 1 166 ? -3.030 -9.563 19.396 1.00 88.25 166 ASN A O 1
ATOM 1283 N N . PRO A 1 167 ? -0.827 -9.203 19.651 1.00 87.50 167 PRO A N 1
ATOM 1284 C CA . PRO A 1 167 ? -0.424 -10.322 18.793 1.00 87.50 167 PRO A CA 1
ATOM 1285 C C . PRO A 1 167 ? -1.021 -11.674 19.202 1.00 87.50 167 PRO A C 1
ATOM 1287 O O . PRO A 1 167 ? -1.392 -12.473 18.344 1.00 87.50 167 PRO A O 1
ATOM 1290 N N . THR A 1 168 ? -1.151 -11.928 20.507 1.00 88.38 168 THR A N 1
ATOM 1291 C CA . THR A 1 168 ? -1.677 -13.190 21.044 1.00 88.38 168 THR A CA 1
ATOM 1292 C C . THR A 1 168 ? -3.173 -13.343 20.779 1.00 88.38 168 THR A C 1
ATOM 1294 O O . THR A 1 168 ? -3.626 -14.440 20.458 1.00 88.38 168 THR A O 1
ATOM 1297 N N . LEU A 1 169 ? -3.947 -12.259 20.884 1.00 88.88 169 LEU A N 1
ATOM 1298 C CA . LEU A 1 169 ? -5.372 -12.268 20.543 1.00 88.88 169 LEU A CA 1
ATOM 1299 C C . LEU A 1 169 ? -5.581 -12.348 19.029 1.00 88.88 169 LEU A C 1
ATOM 1301 O O . LEU A 1 169 ? -6.396 -13.150 18.575 1.00 88.88 169 LEU A O 1
ATOM 1305 N N . ARG A 1 170 ? -4.804 -11.587 18.247 1.00 88.00 170 ARG A N 1
ATOM 1306 C CA . ARG A 1 170 ? -4.853 -11.617 16.778 1.00 88.00 170 ARG A CA 1
ATOM 1307 C C . ARG A 1 170 ? -4.591 -13.018 16.227 1.00 88.00 170 ARG A C 1
ATOM 1309 O O . ARG A 1 170 ? -5.304 -13.450 15.331 1.00 88.00 170 ARG A O 1
ATOM 1316 N N . ALA A 1 171 ? -3.632 -13.750 16.795 1.00 87.81 171 ALA A N 1
ATOM 1317 C CA . ALA A 1 171 ? -3.294 -15.111 16.371 1.00 87.81 171 ALA A CA 1
ATOM 1318 C C . ALA A 1 171 ? -4.427 -16.140 16.568 1.00 87.81 171 ALA A C 1
ATOM 1320 O O . ALA A 1 171 ? -4.390 -17.208 15.963 1.00 87.81 171 ALA A O 1
ATOM 1321 N N . LYS A 1 172 ? -5.435 -15.844 17.402 1.00 87.56 172 LYS A N 1
ATOM 1322 C CA . LYS A 1 172 ? -6.611 -16.713 17.579 1.00 87.56 172 LYS A CA 1
ATOM 1323 C C . LYS A 1 172 ? -7.646 -16.557 16.469 1.00 87.56 172 LYS A C 1
ATOM 1325 O O . LYS A 1 172 ? -8.526 -17.409 16.349 1.00 87.56 172 LYS A O 1
ATOM 1330 N N . LEU A 1 173 ? -7.585 -15.468 15.706 1.00 84.69 173 LEU A N 1
ATOM 1331 C CA . LEU A 1 173 ? -8.490 -15.233 14.593 1.00 84.69 173 LEU A CA 1
ATOM 1332 C C . LEU A 1 173 ? -7.949 -15.928 13.337 1.00 84.69 173 LEU A C 1
ATOM 1334 O O . LEU A 1 173 ? -6.781 -15.739 12.995 1.00 84.69 173 LEU A O 1
ATOM 1338 N N . PRO A 1 174 ? -8.785 -16.695 12.618 1.00 81.69 174 PRO A N 1
ATOM 1339 C CA . PRO A 1 174 ? -8.486 -17.088 11.245 1.00 81.69 174 PRO A CA 1
ATOM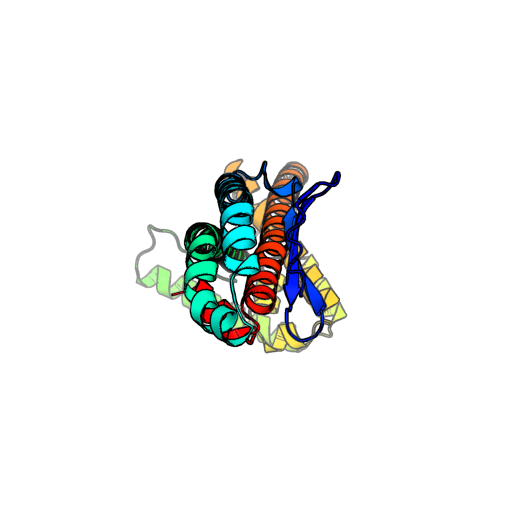 1340 C C . PRO A 1 174 ? -8.165 -15.855 10.385 1.00 81.69 174 PRO A C 1
ATOM 1342 O O . PRO A 1 174 ? -8.713 -14.776 10.622 1.00 81.69 174 PRO A O 1
ATOM 1345 N N . GLY A 1 175 ? -7.245 -15.990 9.423 1.00 74.81 175 GLY A N 1
ATOM 1346 C CA . GLY A 1 175 ? -6.691 -14.846 8.681 1.00 74.81 175 GLY A CA 1
ATOM 1347 C C . GLY A 1 175 ? -7.750 -13.997 7.969 1.00 74.81 175 GLY A C 1
ATOM 1348 O O . GLY A 1 175 ? -7.726 -12.773 8.068 1.00 74.81 175 GLY A O 1
ATOM 1349 N N . ASP A 1 176 ? -8.740 -14.650 7.365 1.00 80.94 176 ASP A N 1
ATOM 1350 C CA . ASP A 1 176 ? -9.902 -14.021 6.731 1.00 80.94 176 ASP A CA 1
ATOM 1351 C C . ASP A 1 176 ? -10.767 -13.231 7.729 1.00 80.94 176 ASP A C 1
ATOM 1353 O O . ASP A 1 176 ? -11.315 -12.176 7.408 1.00 80.94 176 ASP A O 1
ATOM 1357 N N . LEU A 1 177 ? -10.873 -13.708 8.970 1.00 80.38 177 LEU A N 1
ATOM 1358 C CA . LEU A 1 177 ? -11.648 -13.049 10.020 1.00 80.38 177 LEU A CA 1
ATOM 1359 C C . LEU A 1 177 ? -10.890 -11.884 10.661 1.00 80.38 177 LEU A C 1
ATOM 1361 O O . LEU A 1 177 ? -11.522 -10.901 11.045 1.00 80.38 177 LEU A O 1
ATOM 1365 N N . ALA A 1 178 ? -9.560 -11.945 10.732 1.00 82.00 178 ALA A N 1
ATOM 1366 C CA . ALA A 1 178 ? -8.744 -10.815 11.169 1.00 82.00 178 ALA A CA 1
ATOM 1367 C C . ALA A 1 178 ? -8.851 -9.630 10.193 1.00 82.00 178 ALA A C 1
ATOM 1369 O O . ALA A 1 178 ? -8.997 -8.491 10.633 1.00 82.00 178 ALA A O 1
ATOM 1370 N N . GLU A 1 179 ? -8.837 -9.892 8.883 1.00 83.12 179 GLU A N 1
ATOM 1371 C CA . GLU A 1 179 ? -9.014 -8.864 7.847 1.00 83.12 179 GLU A CA 1
ATOM 1372 C C . GLU A 1 179 ? -10.408 -8.234 7.890 1.00 83.12 179 GLU A C 1
ATOM 1374 O O . GLU A 1 179 ? -10.547 -7.010 7.840 1.00 83.12 179 GLU A O 1
ATOM 1379 N N . ARG A 1 180 ? -11.452 -9.056 8.051 1.00 82.56 180 ARG A N 1
ATOM 1380 C CA . ARG A 1 180 ? -12.826 -8.563 8.217 1.00 82.56 180 ARG A CA 1
ATOM 1381 C C . ARG A 1 180 ? -12.977 -7.714 9.473 1.00 82.56 180 ARG A C 1
ATOM 1383 O O . ARG A 1 180 ? -13.539 -6.627 9.402 1.00 82.56 180 ARG A O 1
ATOM 1390 N N . LEU A 1 181 ? -12.429 -8.172 10.598 1.00 84.69 181 LEU A N 1
ATOM 1391 C CA . LEU A 1 181 ? -12.469 -7.414 11.844 1.00 84.69 181 LEU A CA 1
ATOM 1392 C C . LEU A 1 181 ? -11.748 -6.067 11.715 1.00 84.69 181 LEU A C 1
ATOM 1394 O O . LEU A 1 181 ? -12.201 -5.051 12.244 1.00 84.69 181 LEU A O 1
ATOM 1398 N N . GLU A 1 182 ? -10.620 -6.050 11.015 1.00 85.56 182 GLU A N 1
ATOM 1399 C CA . GLU A 1 182 ? -9.889 -4.824 10.737 1.00 85.56 182 GLU A CA 1
ATOM 1400 C C . GLU A 1 182 ? -10.728 -3.831 9.931 1.00 85.56 182 GLU A C 1
ATOM 1402 O O . GLU A 1 182 ? -10.808 -2.659 10.304 1.00 85.56 182 GLU A O 1
ATOM 1407 N N . ARG A 1 183 ? -11.415 -4.310 8.889 1.00 82.25 183 ARG A N 1
ATOM 1408 C CA . ARG A 1 183 ? -12.337 -3.499 8.088 1.00 82.25 183 ARG A CA 1
ATOM 1409 C C . ARG A 1 183 ? -13.471 -2.918 8.934 1.00 82.25 183 ARG A C 1
ATOM 1411 O O . ARG A 1 183 ? -13.692 -1.709 8.888 1.00 82.25 183 ARG A O 1
ATOM 1418 N N . ASP A 1 184 ? -14.127 -3.746 9.743 1.00 80.25 184 ASP A N 1
ATOM 1419 C CA . ASP A 1 184 ? -15.234 -3.323 10.611 1.00 80.25 184 ASP A CA 1
ATOM 1420 C C . ASP A 1 184 ? -14.770 -2.281 11.648 1.00 80.25 184 ASP A C 1
ATOM 1422 O O . ASP A 1 184 ? -15.440 -1.274 11.893 1.00 80.25 184 ASP A O 1
ATOM 1426 N N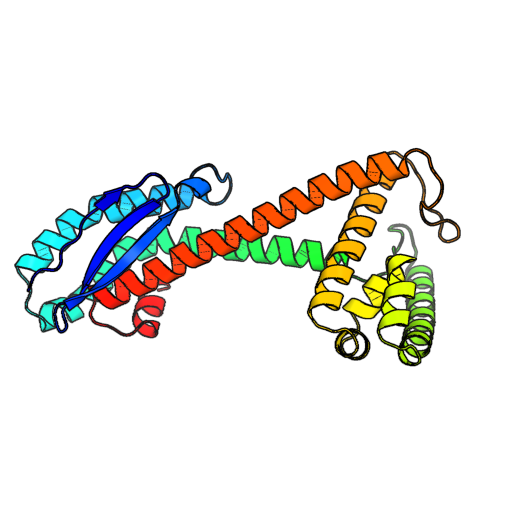 . THR A 1 185 ? -13.584 -2.485 12.232 1.00 81.00 185 THR A N 1
ATOM 1427 C CA . THR A 1 185 ? -12.995 -1.563 13.218 1.00 81.00 185 THR A CA 1
ATOM 1428 C C . THR A 1 185 ? -12.639 -0.219 12.578 1.00 81.00 185 THR A C 1
ATOM 1430 O O . THR A 1 185 ? -12.891 0.831 13.175 1.00 81.00 185 THR A O 1
ATOM 1433 N N . LEU A 1 186 ? -12.096 -0.230 11.354 1.00 81.69 186 LEU A N 1
ATOM 1434 C CA . LEU A 1 186 ? -11.849 0.987 10.579 1.00 81.69 186 LEU A CA 1
ATOM 1435 C C . LEU A 1 186 ? -13.162 1.710 10.241 1.00 81.69 186 LEU A C 1
ATOM 1437 O O . LEU A 1 186 ? -13.230 2.923 10.431 1.00 81.69 186 LEU A O 1
ATOM 1441 N N . GLU A 1 187 ? -14.216 1.004 9.813 1.00 78.56 187 GLU A N 1
ATOM 1442 C CA . GLU A 1 187 ? -15.522 1.616 9.498 1.00 78.56 187 GLU A CA 1
ATOM 1443 C C . GLU A 1 187 ? -16.102 2.352 10.702 1.00 78.56 187 GLU A C 1
ATOM 1445 O O . GLU A 1 187 ? -16.490 3.518 10.592 1.00 78.56 187 GLU A O 1
ATOM 1450 N N . LEU A 1 188 ? -16.091 1.708 11.869 1.00 74.00 188 LEU A N 1
ATOM 1451 C CA . LEU A 1 188 ? -16.532 2.331 13.113 1.00 74.00 188 LEU A CA 1
ATOM 1452 C C . LEU A 1 188 ? -15.663 3.542 13.480 1.00 74.00 188 LEU A C 1
ATOM 1454 O O . LEU A 1 188 ? -16.203 4.581 13.854 1.00 74.00 188 LEU A O 1
ATOM 1458 N N . ALA A 1 189 ? -14.340 3.460 13.302 1.00 76.94 189 ALA A N 1
ATOM 1459 C CA . ALA A 1 189 ? -13.426 4.570 13.572 1.00 76.94 189 ALA A CA 1
ATOM 1460 C C . ALA A 1 189 ? -13.705 5.802 12.693 1.00 76.94 189 ALA A C 1
ATOM 1462 O O . ALA A 1 189 ? -13.739 6.933 13.190 1.00 76.94 189 ALA A O 1
ATOM 1463 N N . TYR A 1 190 ? -13.924 5.597 11.391 1.00 76.06 190 TYR A N 1
ATOM 1464 C CA . TYR A 1 190 ? -14.303 6.677 10.480 1.00 76.06 190 TYR A CA 1
ATOM 1465 C C . TYR A 1 190 ? -15.699 7.215 10.798 1.00 76.06 190 TYR A C 1
ATOM 1467 O O . TYR A 1 190 ? -15.900 8.430 10.751 1.00 76.06 190 TYR A O 1
ATOM 1475 N N . ALA A 1 191 ? -16.657 6.355 11.150 1.00 71.44 191 ALA A N 1
ATOM 1476 C CA . ALA A 1 191 ? -18.006 6.785 11.509 1.00 71.44 191 ALA A CA 1
ATOM 1477 C C . ALA A 1 191 ? -17.995 7.673 12.764 1.00 71.44 191 ALA A C 1
ATOM 1479 O O . ALA A 1 191 ? -18.619 8.732 12.771 1.00 71.44 191 ALA A O 1
ATOM 1480 N N . GLU A 1 192 ? -17.230 7.301 13.792 1.00 70.06 192 GLU A N 1
ATOM 1481 C CA . GLU A 1 192 ? -17.057 8.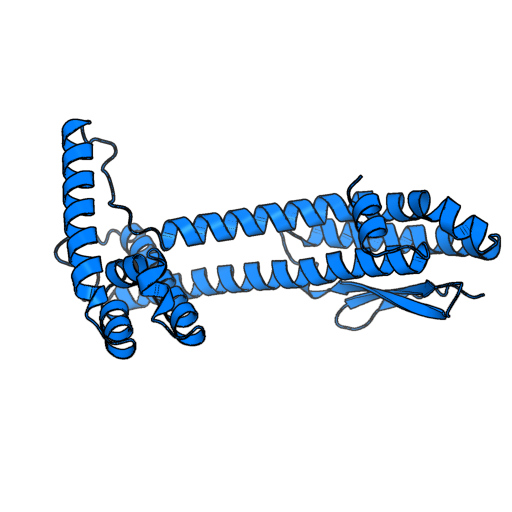096 15.014 1.00 70.06 192 GLU A CA 1
ATOM 1482 C C . GLU A 1 192 ? -16.407 9.459 14.735 1.00 70.06 192 GLU A C 1
ATOM 1484 O O . GLU A 1 192 ? -16.895 10.487 15.208 1.00 70.06 192 GLU A O 1
ATOM 1489 N N . GLN A 1 193 ? -15.341 9.500 13.926 1.00 69.81 193 GLN A N 1
ATOM 1490 C CA . GLN A 1 193 ? -14.682 10.758 13.563 1.00 69.81 193 GLN A CA 1
ATOM 1491 C C . GLN A 1 193 ? -15.628 11.706 12.813 1.00 69.81 193 GLN A C 1
ATOM 1493 O O . GLN A 1 193 ? -15.666 12.903 13.106 1.00 69.81 193 GLN A O 1
ATOM 1498 N N . ASN A 1 194 ? -16.401 11.184 11.861 1.00 67.56 194 ASN A N 1
ATOM 1499 C CA . ASN A 1 194 ? -17.341 11.993 11.091 1.00 67.56 194 ASN A CA 1
ATOM 1500 C C . ASN A 1 194 ? -18.550 12.420 11.936 1.00 67.56 194 ASN A C 1
ATOM 1502 O O . ASN A 1 194 ? -19.004 13.553 11.816 1.00 67.56 194 ASN A O 1
ATOM 1506 N N . ALA A 1 195 ? -19.025 11.584 12.861 1.00 62.34 195 ALA A N 1
ATOM 1507 C CA . ALA A 1 195 ? -20.065 11.973 13.812 1.00 62.34 195 ALA A CA 1
ATOM 1508 C C . ALA A 1 195 ? -19.615 13.121 14.740 1.00 62.34 195 ALA A C 1
ATOM 1510 O O . ALA A 1 195 ? -20.384 14.060 14.971 1.00 62.34 195 ALA A O 1
ATOM 1511 N N . ASN A 1 196 ? -18.357 13.103 15.199 1.00 57.06 196 ASN A N 1
ATOM 1512 C CA . ASN A 1 196 ? -17.765 14.195 15.984 1.00 57.06 196 ASN A CA 1
ATOM 1513 C C . ASN A 1 196 ? -17.738 15.521 15.206 1.00 57.06 196 ASN A C 1
ATOM 1515 O O . ASN A 1 196 ? -18.008 16.580 15.778 1.00 57.06 196 ASN A O 1
ATOM 1519 N N . ALA A 1 197 ? -17.468 15.473 13.896 1.00 54.91 197 ALA A N 1
ATOM 1520 C CA . ALA A 1 197 ? -17.499 16.648 13.022 1.00 54.91 197 ALA A CA 1
ATOM 1521 C C . ALA A 1 197 ? -18.915 17.248 12.877 1.00 54.91 197 ALA A C 1
ATOM 1523 O O . ALA A 1 197 ? -19.058 18.456 12.696 1.00 54.91 197 ALA A O 1
ATOM 1524 N N . VAL A 1 198 ? -19.966 16.438 13.053 1.00 52.50 198 VAL A N 1
ATOM 1525 C CA . VAL A 1 198 ? -21.384 16.858 13.022 1.00 52.50 198 VAL A CA 1
ATOM 1526 C C . VAL A 1 198 ? -21.901 17.254 14.425 1.00 52.50 198 VAL A C 1
ATOM 1528 O O . VAL A 1 198 ? -23.102 17.354 14.658 1.00 52.50 198 VAL A O 1
ATOM 1531 N N . LYS A 1 199 ? -21.005 17.545 15.382 1.00 55.22 199 LYS A N 1
ATOM 1532 C CA . LYS A 1 199 ? -21.323 17.934 16.776 1.00 55.22 199 LYS A CA 1
ATOM 1533 C C . LYS A 1 199 ? -22.066 16.870 17.595 1.00 55.22 199 LYS A C 1
ATOM 1535 O O . LYS A 1 199 ? -22.673 17.205 18.614 1.00 55.22 199 LYS A O 1
ATOM 1540 N N . LEU A 1 200 ? -21.996 15.594 17.223 1.00 49.34 200 LEU A N 1
ATOM 1541 C CA . LEU A 1 200 ? -22.363 14.532 18.156 1.00 49.34 200 LEU A CA 1
ATOM 1542 C C . LEU A 1 200 ? -21.192 14.357 19.120 1.00 49.34 200 LEU A C 1
ATOM 1544 O O . LEU A 1 200 ? -20.084 14.056 18.692 1.00 49.34 200 LEU A O 1
ATOM 1548 N N . LYS A 1 201 ? -21.412 14.599 20.414 1.00 44.50 201 LYS A N 1
ATOM 1549 C CA . LYS A 1 201 ? -20.429 14.273 21.451 1.00 44.50 201 LYS A CA 1
ATOM 1550 C C . LYS A 1 201 ? -20.667 12.824 21.886 1.00 44.50 201 LYS A C 1
ATOM 1552 O O . LYS A 1 201 ? -21.611 12.607 22.644 1.00 44.50 201 LYS A O 1
ATOM 1557 N N . PRO A 1 202 ? -19.869 11.841 21.438 1.00 44.84 202 PRO A N 1
ATOM 1558 C CA . PRO A 1 202 ? -19.820 10.555 22.108 1.00 44.84 202 PRO A CA 1
ATOM 1559 C C . PRO A 1 202 ? -19.353 10.809 23.541 1.00 44.84 202 PRO A C 1
ATOM 1561 O O . PRO A 1 202 ? -18.361 11.503 23.777 1.00 44.84 202 PRO A O 1
ATOM 1564 N N . THR A 1 203 ? -20.106 10.300 24.504 1.00 44.38 203 THR A N 1
ATOM 1565 C CA . THR A 1 203 ? -19.644 10.211 25.887 1.00 44.38 203 THR A CA 1
ATOM 1566 C C . THR A 1 203 ? -19.072 8.820 26.111 1.00 44.38 203 THR A C 1
ATOM 1568 O O . THR A 1 203 ? -19.434 7.870 25.420 1.00 44.38 203 THR A O 1
ATOM 1571 N N . TYR A 1 204 ? -18.176 8.698 27.090 1.00 40.00 204 TYR A N 1
ATOM 1572 C CA . TYR A 1 204 ? -17.564 7.422 27.474 1.00 40.00 204 TYR A CA 1
ATOM 1573 C C . TYR A 1 204 ? -18.615 6.334 27.786 1.00 40.00 204 TYR A C 1
ATOM 1575 O O . TYR A 1 204 ? -18.393 5.161 27.510 1.00 40.00 204 TYR A O 1
ATOM 1583 N N . ASP A 1 205 ? -19.794 6.742 28.270 1.00 38.19 205 ASP A N 1
ATOM 1584 C CA . ASP A 1 205 ? -20.898 5.846 28.641 1.00 38.19 205 ASP A CA 1
ATOM 1585 C C . ASP A 1 205 ? -21.897 5.565 27.498 1.00 38.19 205 ASP A C 1
ATOM 1587 O O . ASP A 1 205 ? -22.705 4.641 27.590 1.00 38.19 205 ASP A O 1
ATOM 1591 N N . LEU A 1 206 ? -21.852 6.340 26.407 1.00 41.12 206 LEU A N 1
ATOM 1592 C CA . LEU A 1 206 ? -22.700 6.187 25.221 1.00 41.12 206 LEU A CA 1
ATOM 1593 C C . LEU A 1 206 ? -21.835 6.330 23.958 1.00 41.12 206 LEU A C 1
ATOM 1595 O O . LEU A 1 206 ? -21.798 7.406 23.346 1.00 41.12 206 LEU A O 1
ATOM 1599 N N . PRO A 1 207 ? -21.178 5.242 23.501 1.00 49.22 207 PRO A N 1
ATOM 1600 C CA . PRO A 1 207 ? -20.765 5.167 22.104 1.00 49.22 207 PRO A CA 1
ATOM 1601 C C . PRO A 1 207 ? -21.999 5.433 21.230 1.00 49.22 207 PRO A C 1
ATOM 1603 O O . PRO A 1 207 ? -23.112 5.121 21.652 1.00 49.22 207 PRO A O 1
ATOM 1606 N N . LEU A 1 208 ? -21.806 6.015 20.041 1.00 49.25 208 LEU A N 1
ATOM 1607 C CA . LEU A 1 208 ? -22.781 6.575 19.072 1.00 49.25 208 LEU A CA 1
ATOM 1608 C C . LEU A 1 208 ? -23.950 5.662 18.600 1.00 49.25 208 LEU A C 1
ATOM 1610 O O . LEU A 1 208 ? -24.521 5.859 17.531 1.00 49.25 208 LEU A O 1
ATOM 1614 N N . ARG A 1 209 ? -24.340 4.660 19.382 1.00 48.62 209 ARG A N 1
ATOM 1615 C CA . ARG A 1 209 ? -25.191 3.517 19.063 1.00 48.62 209 ARG A CA 1
ATOM 1616 C C . ARG A 1 209 ? -26.660 3.835 18.765 1.00 48.62 209 ARG A C 1
ATOM 1618 O O . ARG A 1 209 ? -27.343 2.917 18.330 1.00 48.62 209 ARG A O 1
ATOM 1625 N N . GLN A 1 210 ? -27.178 5.050 18.987 1.00 45.56 210 GLN A N 1
ATOM 1626 C CA . GLN A 1 210 ? -28.638 5.292 18.916 1.00 45.56 210 GLN A CA 1
ATOM 1627 C C . GLN A 1 210 ? -29.085 6.649 18.333 1.00 45.56 210 GLN A C 1
ATOM 1629 O O . GLN A 1 210 ? -30.175 7.125 18.637 1.00 45.56 210 GLN A O 1
ATOM 1634 N N . GLY A 1 211 ? -28.283 7.297 17.486 1.00 47.44 211 GLY A N 1
ATOM 1635 C CA . GLY A 1 211 ? -28.725 8.503 16.771 1.00 47.44 211 GLY A CA 1
ATOM 1636 C C . GLY A 1 211 ? -29.177 8.192 15.344 1.00 47.44 211 GLY A C 1
ATOM 1637 O O . GLY A 1 211 ? -28.465 7.487 14.637 1.00 47.44 211 GLY A O 1
ATOM 1638 N N . GLY A 1 212 ? -30.269 8.803 14.863 1.00 52.44 212 GLY A N 1
ATOM 1639 C CA . GLY A 1 212 ? -30.674 8.760 13.441 1.00 52.44 212 GLY A CA 1
ATOM 1640 C C . GLY A 1 212 ? -29.616 9.292 12.453 1.00 52.44 212 GLY A C 1
ATOM 1641 O O . GLY A 1 212 ? -29.742 9.119 11.248 1.00 52.44 212 GLY A O 1
ATOM 1642 N N . ASN A 1 213 ? -28.533 9.883 12.968 1.00 55.81 213 ASN A N 1
ATOM 1643 C CA . ASN A 1 213 ? -27.374 10.358 12.212 1.00 55.81 213 ASN A CA 1
ATOM 1644 C C . ASN A 1 213 ? -26.226 9.327 12.115 1.00 55.81 213 ASN A C 1
ATOM 1646 O O . ASN A 1 213 ? -25.236 9.595 11.435 1.00 55.81 213 ASN A O 1
ATOM 1650 N N . LEU A 1 214 ? -26.325 8.161 12.775 1.00 59.59 214 LEU A N 1
ATOM 1651 C CA . LEU A 1 214 ? -25.314 7.096 12.701 1.00 59.59 214 LEU A CA 1
ATOM 1652 C C . LEU A 1 214 ? -25.232 6.498 11.292 1.00 59.59 214 LEU A C 1
ATOM 1654 O O . LEU A 1 214 ? -24.137 6.233 10.807 1.00 59.59 214 LEU A O 1
ATOM 1658 N N . ASP A 1 215 ? -26.367 6.328 10.616 1.00 64.00 215 ASP A N 1
ATOM 1659 C CA . ASP A 1 215 ? -26.394 5.782 9.256 1.00 64.00 215 ASP A CA 1
ATOM 1660 C C . ASP A 1 215 ? -25.776 6.751 8.240 1.00 64.00 215 ASP A C 1
ATOM 1662 O O . ASP A 1 215 ? -25.025 6.328 7.361 1.00 64.00 215 ASP A O 1
ATOM 1666 N N . ALA A 1 216 ? -25.987 8.061 8.413 1.00 64.56 216 ALA A N 1
ATOM 1667 C CA . ALA A 1 216 ? -25.315 9.089 7.618 1.00 64.56 216 ALA A CA 1
ATOM 1668 C C . ALA A 1 216 ? -23.795 9.114 7.876 1.00 64.56 216 ALA A C 1
ATOM 1670 O O . ALA A 1 216 ? -23.006 9.175 6.933 1.00 64.56 216 ALA A O 1
ATOM 1671 N N . ALA A 1 217 ? -23.364 8.995 9.138 1.00 61.94 217 ALA A N 1
ATOM 1672 C CA . ALA A 1 217 ? -21.945 8.907 9.488 1.00 61.94 217 ALA A CA 1
ATOM 1673 C C . ALA A 1 217 ? -21.286 7.627 8.941 1.00 61.94 217 ALA A C 1
ATOM 1675 O O . ALA A 1 217 ? -20.158 7.681 8.452 1.00 61.94 217 ALA A O 1
ATOM 1676 N N . LYS A 1 218 ? -21.999 6.492 8.952 1.00 66.31 218 LYS A N 1
ATOM 1677 C CA . LYS A 1 218 ? -21.561 5.238 8.320 1.00 66.31 218 LYS A CA 1
ATOM 1678 C C . LYS A 1 218 ? -21.471 5.357 6.801 1.00 66.31 218 LYS A C 1
ATOM 1680 O O . LYS A 1 218 ? -20.535 4.828 6.217 1.00 66.31 218 LYS A O 1
ATOM 1685 N N . ALA A 1 219 ? -22.389 6.070 6.149 1.00 69.06 219 ALA A N 1
ATOM 1686 C CA . ALA A 1 219 ? -22.307 6.308 4.707 1.00 69.06 219 ALA A CA 1
ATOM 1687 C C . ALA A 1 219 ? -21.036 7.093 4.330 1.00 69.06 219 ALA A C 1
ATOM 1689 O O . ALA A 1 219 ? -20.311 6.687 3.422 1.00 69.06 219 ALA A O 1
ATOM 1690 N N . ILE A 1 220 ? -20.710 8.152 5.082 1.00 67.25 220 ILE A N 1
ATOM 1691 C CA . ILE A 1 220 ? -19.463 8.916 4.900 1.00 67.25 220 ILE A CA 1
ATOM 1692 C C . ILE A 1 220 ? -18.238 8.045 5.219 1.00 67.25 220 ILE A C 1
ATOM 1694 O O . ILE A 1 220 ? -17.249 8.072 4.488 1.00 67.25 220 ILE A O 1
ATOM 1698 N N . ALA A 1 221 ? -18.306 7.227 6.274 1.00 69.50 221 ALA A N 1
ATOM 1699 C CA . ALA A 1 221 ? -17.239 6.297 6.632 1.00 69.50 221 ALA A CA 1
ATOM 1700 C C . ALA A 1 221 ? -16.954 5.279 5.522 1.00 69.50 221 ALA A C 1
ATOM 1702 O O . ALA A 1 221 ? -15.796 5.057 5.181 1.00 69.50 221 ALA A O 1
ATOM 1703 N N . ARG A 1 222 ? -17.996 4.713 4.904 1.00 75.19 222 ARG A N 1
ATOM 1704 C CA . ARG A 1 222 ? -17.865 3.797 3.761 1.00 75.19 222 ARG A CA 1
ATOM 1705 C C . ARG A 1 222 ? -17.236 4.475 2.555 1.00 75.19 222 ARG A C 1
ATOM 1707 O O . ARG A 1 222 ? -16.403 3.862 1.900 1.00 75.19 222 ARG A O 1
ATOM 1714 N N . GLN A 1 223 ? -17.579 5.735 2.287 1.00 74.69 223 GLN A N 1
ATOM 1715 C CA . GLN A 1 223 ? -16.929 6.505 1.228 1.00 74.69 223 GLN A CA 1
ATOM 1716 C C . GLN A 1 223 ? -15.443 6.741 1.537 1.00 74.69 223 GLN A C 1
ATOM 1718 O O . GLN A 1 223 ? -14.602 6.556 0.663 1.00 74.69 223 GLN A O 1
ATOM 1723 N N . ALA A 1 224 ? -15.099 7.079 2.784 1.00 70.06 224 ALA A N 1
ATOM 1724 C CA . ALA A 1 224 ? -13.708 7.237 3.203 1.00 70.06 224 ALA A CA 1
ATOM 1725 C C . ALA A 1 224 ? -12.915 5.923 3.100 1.00 70.06 224 ALA A C 1
ATOM 1727 O O . ALA A 1 224 ? -11.770 5.942 2.648 1.00 70.06 224 ALA A O 1
ATOM 1728 N N . ILE A 1 225 ? -13.518 4.788 3.470 1.00 73.75 225 ILE A N 1
ATOM 1729 C CA . ILE A 1 225 ? -12.919 3.455 3.310 1.00 73.75 225 ILE A CA 1
ATOM 1730 C C . ILE A 1 225 ? -12.723 3.123 1.837 1.00 73.75 225 ILE A C 1
ATOM 1732 O O . ILE A 1 225 ? -11.634 2.702 1.471 1.00 73.75 225 ILE A O 1
ATOM 1736 N N . ALA A 1 226 ? -13.726 3.363 0.990 1.00 77.31 226 ALA A N 1
ATOM 1737 C CA . ALA A 1 226 ? -13.606 3.136 -0.446 1.00 77.31 226 ALA A CA 1
ATOM 1738 C C . ALA A 1 226 ? -12.437 3.940 -1.036 1.00 77.31 226 ALA A C 1
ATOM 1740 O O . ALA A 1 226 ? -11.644 3.392 -1.792 1.00 77.31 226 ALA A O 1
ATOM 1741 N N . SER A 1 227 ? -12.244 5.197 -0.623 1.00 75.56 227 SER A N 1
ATOM 1742 C CA . SER A 1 227 ? -11.072 5.983 -1.033 1.00 75.56 227 SER A CA 1
ATOM 1743 C C . SER A 1 227 ? -9.740 5.405 -0.525 1.00 75.56 227 SER A C 1
ATOM 1745 O O . SER A 1 227 ? -8.733 5.505 -1.223 1.00 75.56 227 SER A O 1
ATOM 1747 N N . HIS A 1 228 ? -9.709 4.792 0.666 1.00 78.75 228 HIS A N 1
ATOM 1748 C CA . HIS A 1 228 ? -8.515 4.096 1.176 1.00 78.75 228 HIS A CA 1
ATOM 1749 C C . HIS A 1 228 ? -8.239 2.790 0.422 1.00 78.75 228 HIS A C 1
ATOM 1751 O O . HIS A 1 228 ? -7.080 2.488 0.148 1.00 78.75 228 HIS A O 1
ATOM 1757 N N . GLU A 1 229 ? -9.279 2.026 0.086 1.00 82.38 229 GLU A N 1
ATOM 1758 C CA . GLU A 1 229 ? -9.184 0.805 -0.723 1.00 82.38 229 GLU A CA 1
ATOM 1759 C C . GLU A 1 229 ? -8.675 1.142 -2.131 1.00 82.38 229 GLU A C 1
ATOM 1761 O O . GLU A 1 229 ? -7.684 0.564 -2.566 1.00 82.38 229 GLU A O 1
ATOM 1766 N N . VAL A 1 230 ? -9.228 2.176 -2.775 1.00 85.31 230 VAL A N 1
ATOM 1767 C CA . VAL A 1 230 ? -8.738 2.681 -4.069 1.00 85.31 230 VAL A CA 1
ATOM 1768 C C . VAL A 1 230 ? -7.267 3.091 -3.985 1.00 85.31 230 VAL A C 1
ATOM 1770 O O . VAL A 1 230 ? -6.474 2.684 -4.827 1.00 85.31 230 VAL A O 1
ATOM 1773 N N . ALA A 1 231 ? -6.864 3.836 -2.950 1.00 85.25 231 ALA A N 1
ATOM 1774 C CA . ALA A 1 231 ? -5.466 4.236 -2.787 1.00 85.25 231 ALA A CA 1
ATOM 1775 C C . ALA A 1 231 ? -4.521 3.032 -2.592 1.00 85.25 231 ALA A C 1
ATOM 1777 O O . ALA A 1 231 ? -3.376 3.068 -3.044 1.00 85.25 231 ALA A O 1
ATOM 1778 N N . ARG A 1 232 ? -4.982 1.956 -1.939 1.00 86.19 232 ARG A N 1
ATOM 1779 C CA . ARG A 1 232 ? -4.225 0.698 -1.822 1.00 86.19 232 ARG A CA 1
ATOM 1780 C C . ARG A 1 232 ? -4.108 -0.022 -3.160 1.00 86.19 232 ARG A C 1
ATOM 1782 O O . ARG A 1 232 ? -3.015 -0.476 -3.496 1.00 86.19 232 ARG A O 1
ATOM 1789 N N . ASP A 1 233 ? -5.195 -0.094 -3.918 1.00 88.31 233 ASP A N 1
ATOM 1790 C CA . ASP A 1 233 ? -5.207 -0.714 -5.244 1.00 88.31 233 ASP A CA 1
ATOM 1791 C C . ASP A 1 233 ? -4.282 0.036 -6.210 1.00 88.31 233 ASP A C 1
ATOM 1793 O O . ASP A 1 233 ? -3.526 -0.587 -6.958 1.00 88.31 233 ASP A O 1
ATOM 1797 N N . GLU A 1 234 ? -4.263 1.371 -6.146 1.00 89.56 234 GLU A N 1
ATOM 1798 C CA . GLU A 1 234 ? -3.321 2.193 -6.906 1.00 89.56 234 GLU A CA 1
ATOM 1799 C C . GLU A 1 234 ? -1.863 1.875 -6.544 1.00 89.56 234 GLU A C 1
ATOM 1801 O O . GLU A 1 234 ? -1.045 1.697 -7.445 1.00 89.56 234 GLU A O 1
ATOM 1806 N N . ILE A 1 235 ? -1.525 1.743 -5.253 1.00 92.25 235 ILE A N 1
ATOM 1807 C CA . ILE A 1 235 ? -0.169 1.352 -4.826 1.00 92.25 235 ILE A CA 1
ATOM 1808 C C . ILE A 1 235 ? 0.189 -0.033 -5.367 1.00 92.25 235 ILE A C 1
ATOM 1810 O O . ILE A 1 235 ? 1.268 -0.197 -5.934 1.00 92.25 235 ILE A O 1
ATOM 1814 N N . ALA A 1 236 ? -0.699 -1.022 -5.237 1.00 90.31 236 ALA A N 1
ATOM 1815 C CA . ALA A 1 236 ? -0.453 -2.376 -5.731 1.00 90.31 236 ALA A CA 1
ATOM 1816 C C . ALA A 1 236 ? -0.225 -2.393 -7.254 1.00 90.31 236 ALA A C 1
ATOM 1818 O O . ALA A 1 236 ? 0.677 -3.067 -7.762 1.00 90.31 236 ALA A O 1
ATOM 1819 N N . ALA A 1 237 ? -1.000 -1.594 -7.984 1.00 90.56 237 ALA A N 1
ATOM 1820 C CA . ALA A 1 237 ? -0.843 -1.409 -9.415 1.00 90.56 237 ALA A CA 1
ATOM 1821 C C . ALA A 1 237 ? 0.493 -0.714 -9.759 1.00 90.56 237 ALA A C 1
ATOM 1823 O O . ALA A 1 237 ? 1.190 -1.149 -10.677 1.00 90.56 237 ALA A O 1
ATOM 1824 N N . VAL A 1 238 ? 0.917 0.299 -8.994 1.00 93.19 238 VAL A N 1
ATOM 1825 C CA . VAL A 1 238 ? 2.243 0.929 -9.144 1.00 93.19 238 VAL A CA 1
ATOM 1826 C C . VAL A 1 238 ? 3.372 -0.052 -8.826 1.00 93.19 238 VAL A C 1
ATOM 1828 O O . VAL A 1 238 ? 4.368 -0.085 -9.547 1.00 93.19 238 VAL A O 1
ATOM 1831 N N . GLU A 1 239 ? 3.234 -0.904 -7.811 1.00 92.75 239 GLU A N 1
ATOM 1832 C CA . GLU A 1 239 ? 4.223 -1.945 -7.526 1.00 92.75 239 GLU A CA 1
ATOM 1833 C C . GLU A 1 239 ? 4.406 -2.907 -8.700 1.00 92.75 239 GLU A C 1
ATOM 1835 O O . GLU A 1 239 ? 5.529 -3.339 -8.959 1.00 92.75 239 GLU A O 1
ATOM 1840 N N . MET A 1 240 ? 3.333 -3.247 -9.421 1.00 91.19 240 MET A N 1
ATOM 1841 C CA . MET A 1 240 ? 3.445 -4.041 -10.646 1.00 91.19 240 MET A CA 1
ATOM 1842 C C . MET A 1 240 ? 4.269 -3.312 -11.709 1.00 91.19 240 MET A C 1
ATOM 1844 O O . MET A 1 240 ? 5.148 -3.929 -12.313 1.00 91.19 240 MET A O 1
ATOM 1848 N N . VAL A 1 241 ? 4.043 -2.006 -11.899 1.00 91.75 241 VAL A N 1
ATOM 1849 C CA . VAL A 1 241 ? 4.844 -1.180 -12.818 1.00 91.75 241 VAL A CA 1
ATOM 1850 C C . VAL A 1 241 ? 6.318 -1.211 -12.404 1.00 91.75 241 VAL A C 1
ATOM 1852 O O . VAL A 1 241 ? 7.176 -1.522 -13.229 1.00 91.75 241 VAL A O 1
ATOM 1855 N N . LEU A 1 242 ? 6.622 -0.977 -11.123 1.00 92.88 242 LEU A N 1
ATOM 1856 C CA . LEU A 1 242 ? 7.992 -0.982 -10.598 1.00 92.88 242 LEU A CA 1
ATOM 1857 C C . LEU A 1 242 ? 8.669 -2.354 -10.762 1.00 92.88 242 LEU A C 1
ATOM 1859 O O . LEU A 1 242 ? 9.805 -2.423 -11.229 1.00 92.88 242 LEU A O 1
ATOM 1863 N N . LYS A 1 243 ? 7.969 -3.453 -10.447 1.00 93.25 243 LYS A N 1
ATOM 1864 C CA . LYS A 1 243 ? 8.467 -4.828 -10.647 1.00 93.25 243 LYS A CA 1
ATOM 1865 C C . LYS A 1 243 ? 8.753 -5.101 -12.126 1.00 93.25 243 LYS A C 1
ATOM 1867 O O . LYS A 1 243 ? 9.810 -5.634 -12.451 1.00 93.25 243 LYS A O 1
ATOM 1872 N N . SER A 1 244 ? 7.863 -4.667 -13.019 1.00 91.25 244 SER A N 1
ATOM 1873 C CA . SER A 1 244 ? 8.051 -4.815 -14.465 1.00 91.25 244 SER A CA 1
ATOM 1874 C C . SER A 1 244 ? 9.224 -3.980 -15.001 1.00 91.25 244 SER A C 1
ATOM 1876 O O . SER A 1 244 ? 9.925 -4.427 -15.901 1.00 91.25 244 SER A O 1
ATOM 1878 N N . ALA A 1 245 ? 9.517 -2.815 -14.408 1.00 90.81 245 ALA A N 1
ATOM 1879 C CA . ALA A 1 245 ? 10.694 -2.014 -14.752 1.00 90.81 245 ALA A CA 1
ATOM 1880 C C . ALA A 1 245 ? 12.007 -2.710 -14.361 1.00 90.81 245 ALA A C 1
ATOM 1882 O O . ALA A 1 245 ? 12.956 -2.710 -15.145 1.00 90.81 245 ALA A O 1
ATOM 1883 N N . VAL A 1 246 ? 12.050 -3.342 -13.183 1.00 92.00 246 VAL A N 1
ATOM 1884 C CA . VAL A 1 246 ? 13.194 -4.166 -12.754 1.00 92.00 246 VAL A CA 1
ATOM 1885 C C . VAL A 1 246 ? 13.397 -5.334 -13.715 1.00 92.00 246 VAL A C 1
ATOM 1887 O O . VAL A 1 246 ? 14.514 -5.560 -14.175 1.00 92.00 246 VAL A O 1
ATOM 1890 N N . ASP A 1 247 ? 12.321 -6.044 -14.058 1.00 90.00 247 ASP A N 1
ATOM 1891 C CA . ASP A 1 247 ? 12.384 -7.181 -14.978 1.00 90.00 247 ASP A CA 1
ATOM 1892 C C . ASP A 1 247 ? 12.837 -6.740 -16.374 1.00 90.00 247 ASP A C 1
ATOM 1894 O O . ASP A 1 247 ? 13.705 -7.372 -16.971 1.00 90.00 247 ASP A O 1
ATOM 1898 N N . PHE A 1 248 ? 12.323 -5.614 -16.869 1.00 88.00 248 PHE A N 1
ATOM 1899 C CA . PHE A 1 248 ? 12.736 -5.024 -18.137 1.00 88.00 248 PHE A CA 1
ATOM 1900 C C . PHE A 1 248 ? 14.236 -4.700 -18.162 1.00 88.00 248 PHE A C 1
ATOM 1902 O O . PHE A 1 248 ? 14.923 -5.101 -19.099 1.00 88.00 248 PHE A O 1
ATOM 1909 N N . VAL A 1 249 ? 14.774 -4.044 -17.125 1.00 87.88 249 VAL A N 1
ATOM 1910 C CA . VAL A 1 249 ? 16.215 -3.739 -17.027 1.00 87.88 249 VAL A CA 1
ATOM 1911 C C . VAL A 1 249 ? 17.055 -5.010 -16.897 1.00 87.88 249 VAL A C 1
ATOM 1913 O O . VAL A 1 249 ? 18.098 -5.114 -17.538 1.00 87.88 249 VAL A O 1
ATOM 1916 N N . ALA A 1 250 ? 16.597 -5.998 -16.126 1.00 88.31 250 ALA A N 1
ATOM 1917 C CA . ALA A 1 250 ? 17.290 -7.276 -15.972 1.00 88.31 250 ALA A CA 1
ATOM 1918 C C . ALA A 1 250 ? 17.377 -8.053 -17.296 1.00 88.31 250 ALA A C 1
ATOM 1920 O O . ALA A 1 250 ? 18.396 -8.673 -17.602 1.00 88.31 250 ALA A O 1
ATOM 1921 N N . ILE A 1 251 ? 16.312 -8.017 -18.103 1.00 86.31 251 ILE A N 1
ATOM 1922 C CA . ILE A 1 251 ? 16.293 -8.605 -19.446 1.00 86.31 251 ILE A CA 1
ATOM 1923 C C . ILE A 1 251 ? 17.185 -7.808 -20.406 1.00 86.31 251 ILE A C 1
ATOM 1925 O O . ILE A 1 251 ? 17.976 -8.409 -21.129 1.00 86.31 251 ILE A O 1
ATOM 1929 N N . LEU A 1 252 ? 17.085 -6.476 -20.396 1.00 79.38 252 LEU A N 1
ATOM 1930 C CA . LEU A 1 252 ? 17.858 -5.588 -21.267 1.00 79.38 252 LEU A CA 1
ATOM 1931 C C . LEU A 1 252 ? 19.370 -5.703 -21.021 1.00 79.38 252 LEU A C 1
ATOM 1933 O O . LEU A 1 252 ? 20.152 -5.698 -21.966 1.00 79.38 252 LEU A O 1
ATOM 1937 N N . GLY A 1 253 ? 19.779 -5.785 -19.754 1.00 79.56 253 GLY A N 1
ATOM 1938 C CA . GLY A 1 253 ? 21.183 -5.855 -19.357 1.00 79.56 253 GLY A CA 1
ATOM 1939 C C . GLY A 1 253 ? 21.786 -7.259 -19.347 1.00 79.56 253 GLY A C 1
ATOM 1940 O O . GLY A 1 253 ? 22.995 -7.375 -19.171 1.00 79.56 253 GLY A O 1
ATOM 1941 N N . ASP A 1 254 ? 20.961 -8.299 -19.513 1.00 82.38 254 ASP A N 1
ATOM 1942 C CA . ASP A 1 254 ? 21.317 -9.699 -19.232 1.00 82.38 254 ASP A CA 1
ATOM 1943 C C . ASP A 1 254 ? 21.972 -9.867 -17.844 1.00 82.38 254 ASP A C 1
ATOM 1945 O O . ASP A 1 254 ? 23.041 -10.454 -17.688 1.00 82.38 254 ASP A O 1
ATOM 1949 N N . ILE A 1 255 ? 21.325 -9.286 -16.828 1.00 85.31 255 ILE A N 1
ATOM 1950 C CA . ILE A 1 255 ? 21.770 -9.266 -15.426 1.00 85.31 255 ILE A CA 1
ATOM 1951 C C . ILE A 1 255 ? 20.702 -9.859 -14.499 1.00 85.31 255 ILE A C 1
ATOM 1953 O O . ILE A 1 255 ? 19.561 -10.123 -14.904 1.00 85.31 255 ILE A O 1
ATOM 1957 N N . SER A 1 256 ? 21.068 -10.089 -13.238 1.00 89.25 256 SER A N 1
ATOM 1958 C CA . SER A 1 256 ? 20.122 -10.519 -12.203 1.00 89.25 256 SER A CA 1
ATOM 1959 C C . SER A 1 256 ? 19.099 -9.424 -11.865 1.00 89.25 256 SER A C 1
ATOM 1961 O O . SER A 1 256 ? 19.292 -8.239 -12.155 1.00 89.25 256 SER A O 1
ATOM 1963 N N . ARG A 1 257 ? 17.983 -9.813 -11.232 1.00 90.75 257 ARG A N 1
ATOM 1964 C CA . ARG A 1 257 ? 16.961 -8.846 -10.788 1.00 90.75 257 ARG A CA 1
ATOM 1965 C C . ARG A 1 257 ? 17.502 -7.962 -9.671 1.00 90.75 257 ARG A C 1
ATOM 1967 O O . ARG A 1 257 ? 17.156 -6.789 -9.605 1.00 90.75 257 ARG A O 1
ATOM 1974 N N . GLU A 1 258 ? 18.351 -8.520 -8.817 1.00 92.81 258 GLU A N 1
ATOM 1975 C CA . GLU A 1 258 ? 19.010 -7.837 -7.711 1.00 92.81 258 GLU A CA 1
ATOM 1976 C C . GLU A 1 258 ? 19.946 -6.737 -8.227 1.00 92.81 258 GLU A C 1
ATOM 1978 O O . GLU A 1 258 ? 19.878 -5.603 -7.753 1.00 92.81 258 GLU A O 1
ATOM 1983 N N . GLU A 1 259 ? 20.755 -7.031 -9.248 1.00 90.00 259 GLU A N 1
ATOM 1984 C CA . GLU A 1 259 ? 21.616 -6.036 -9.900 1.00 90.00 259 GLU A CA 1
ATOM 1985 C C . GLU A 1 259 ? 20.795 -4.960 -10.616 1.00 90.00 259 GLU A C 1
ATOM 1987 O O . GLU A 1 259 ? 21.067 -3.772 -10.452 1.00 90.00 259 GLU A O 1
ATOM 1992 N N . ALA A 1 260 ? 19.755 -5.347 -11.362 1.00 90.12 260 ALA A N 1
ATOM 1993 C CA . ALA A 1 260 ? 18.860 -4.398 -12.024 1.00 90.12 260 ALA A CA 1
ATOM 1994 C C . ALA A 1 260 ? 18.157 -3.470 -11.021 1.00 90.12 260 ALA A C 1
ATOM 1996 O O . ALA A 1 260 ? 18.048 -2.265 -11.249 1.00 90.12 260 ALA A O 1
ATOM 1997 N N . PHE A 1 261 ? 17.716 -4.017 -9.887 1.00 91.75 261 PHE A N 1
ATOM 1998 C CA . PHE A 1 261 ? 17.152 -3.237 -8.793 1.00 91.75 261 PHE A CA 1
ATOM 1999 C C . PHE A 1 261 ? 18.189 -2.287 -8.185 1.00 91.75 261 PHE A C 1
ATOM 2001 O O . PHE A 1 261 ? 17.857 -1.133 -7.927 1.00 91.75 261 PHE A O 1
ATOM 2008 N N . GLY A 1 262 ? 19.437 -2.725 -7.994 1.00 90.38 262 GLY A N 1
ATOM 2009 C CA . GLY A 1 262 ? 20.536 -1.857 -7.561 1.00 90.38 262 GLY A CA 1
ATOM 2010 C C . GLY A 1 262 ? 20.753 -0.684 -8.518 1.00 90.38 262 GLY A C 1
ATOM 2011 O O . GLY A 1 262 ? 20.684 0.469 -8.104 1.00 90.38 262 GLY A O 1
ATOM 2012 N N . LEU A 1 263 ? 20.883 -0.963 -9.818 1.00 89.75 263 LEU A N 1
ATOM 2013 C CA . LEU A 1 263 ? 21.087 0.059 -10.853 1.00 89.75 263 LEU A CA 1
ATOM 2014 C C . LEU A 1 263 ? 19.935 1.067 -10.952 1.00 89.75 263 LEU A C 1
ATOM 2016 O O . LEU A 1 263 ? 20.162 2.242 -11.231 1.00 89.75 263 LEU A O 1
ATOM 2020 N N . LEU A 1 264 ? 18.696 0.622 -10.732 1.00 89.19 264 LEU A N 1
ATOM 2021 C CA . LEU A 1 264 ? 17.536 1.511 -10.707 1.00 89.19 264 LEU A CA 1
ATOM 2022 C C . LEU A 1 264 ? 17.476 2.382 -9.446 1.00 89.19 264 LEU A C 1
ATOM 2024 O O . LEU A 1 264 ? 16.801 3.413 -9.477 1.00 89.19 264 LEU A O 1
ATOM 2028 N N . ASN A 1 265 ? 18.139 1.983 -8.355 1.00 84.50 265 ASN A N 1
ATOM 2029 C CA . ASN A 1 265 ? 18.165 2.712 -7.083 1.00 84.50 265 ASN A CA 1
ATOM 2030 C C . ASN A 1 265 ? 19.377 3.625 -6.878 1.00 84.50 265 ASN A C 1
ATOM 2032 O O . ASN A 1 265 ? 19.245 4.566 -6.096 1.00 84.50 265 ASN A O 1
ATOM 2036 N N . GLY A 1 266 ? 20.466 3.416 -7.622 1.00 64.06 266 GLY A N 1
ATOM 2037 C CA . GLY A 1 266 ? 21.710 4.173 -7.467 1.00 64.06 266 GLY A CA 1
ATOM 2038 C C . GLY A 1 266 ? 22.611 3.534 -6.428 1.00 64.06 266 GLY A C 1
ATOM 2039 O O . GLY A 1 266 ? 22.414 3.823 -5.228 1.00 64.06 266 GLY A O 1
#

Radius of gyration: 25.77 Å; chains: 1; bounding box: 60×40×70 Å

Organism: NCBI:txid335020

Foldseek 3Di:
DDQDQDFDDDPFWTWTWGAFPPPRDIFIQTQTPVCLPPPQQNVLSVQLVVLCVVCVVVLRVVVVVDDLVRQLVCLLVSLVSNLVSLVSNVVSLVVLVVVLVVVLCVLLALDDDDDPPDDPVVVVVRRVVSVVVLVVLCVVLLPDAQVVLLVVLLVDLSSLSSQLVDPSSVVRHDPVSNVVSSVSSQLLSQLQVVCVVVVDDADPVHDPPDDPCSVVSSVVSVVVVVVSVVSVVSSVSSVSSSQSQLRNSCSSSVHDSVVSVVSSPD

Sequence (266 aa):
MYLDLQPFEDQTAYRFTASRPRDGRTGPLVILKSLENSEVFGPHLRKLRETVGNSVPVMQAKIADSSPEGWTKNAPAFAAFIAAAYQPLRNAAMDRSRELDAIRADKLANRPAIPLSAGEAEKLRIVFAHEVRTAQTVQWLSGLKPSELIAAASGNREFGSVILSNPTLRAKLPGDLAERLERDTLELAYAEQNANAVKLKPTYDLPLRQGGNLDAAKAIARQAIASHEVARDEIAAVEMVLKSAVDFVAILGDISREEAFGLLNG

pLDDT: mean 78.75, std 12.14, range [38.19, 93.69]

Secondary structure (DSSP, 8-state):
------EEE-SSEEEEEEE-TTT--EEEEEEEGGGTT-TTTHHHHHHHHHHHHHHHHHHHHHHHT--HHHHHHHHHHHHHHHHHHHHHHHHHHHHHHHHHHHHHHHHH-------TT--HHHHHHHHHHHHHHHHHHHHHHHTS-HHHHHHHHHH-HHHHHHHHH-HHHHTTS-HHHHHHHHHHHHHHHHHHHHHHHTT---BTTB-STT-TTHHHHHHHHHHHHHHHHHHHHHHHHHHHHHHHHHHHHHHHHT--HHHHHHHHH-